Protein AF-A0A932Z0G8-F1 (afdb_monomer)

Mean predicted aligned error: 6.56 Å

Secondary structure (DSSP, 8-state):
--HHHHHHHHHHHHHHHHH-SPBPHHHHHHTTSSSS-HHHHHHHHHHHHHTTSEE-SSTTS-BEE-HHHHHHHHHHHHHT-PPPPHHHHHHHHHHHTTT--HHHHHHHHHHHHHHHHTS-EEEEEETTEEEEE-HHHHTTSGGGGSHHHHHHHHHHHHTHHHHHHHHHHHHTTS-EEEEGGG-TT-TT-EEEE-

pLDDT: mean 86.51, std 10.1, range [49.28, 97.19]

Structure (mmCIF, N/CA/C/O backbone):
data_AF-A0A932Z0G8-F1
#
_entry.id   AF-A0A932Z0G8-F1
#
loop_
_atom_site.group_PDB
_atom_site.id
_atom_site.type_symbol
_atom_site.label_atom_id
_atom_site.label_alt_id
_atom_site.label_comp_id
_atom_site.label_asym_id
_atom_site.label_entity_id
_atom_site.label_seq_id
_atom_site.pdbx_PDB_ins_code
_atom_site.Cartn_x
_atom_site.Cartn_y
_atom_site.Cartn_z
_atom_site.occupancy
_atom_site.B_iso_or_equiv
_atom_site.auth_seq_id
_atom_site.auth_comp_id
_atom_site.auth_asym_id
_atom_site.auth_atom_id
_atom_site.pdbx_PDB_model_num
ATOM 1 N N . MET A 1 1 ? -22.106 -2.387 2.872 1.00 73.88 1 MET A N 1
ATOM 2 C CA . MET A 1 1 ? -21.566 -1.700 4.065 1.00 73.88 1 MET A CA 1
ATOM 3 C C . MET A 1 1 ? -22.276 -0.361 4.194 1.00 73.88 1 MET A C 1
ATOM 5 O O . MET A 1 1 ? -22.588 0.210 3.156 1.00 73.88 1 MET A O 1
ATOM 9 N N . ASP A 1 2 ? -22.607 0.108 5.400 1.00 88.75 2 ASP A N 1
ATOM 10 C CA . ASP A 1 2 ? -23.232 1.432 5.552 1.00 88.75 2 ASP A CA 1
ATOM 11 C C . ASP A 1 2 ? -22.206 2.573 5.387 1.00 88.75 2 ASP A C 1
ATOM 13 O O . ASP A 1 2 ? -20.988 2.353 5.389 1.00 88.75 2 ASP A O 1
ATOM 17 N N . ALA A 1 3 ? -22.702 3.802 5.224 1.00 89.19 3 ALA A N 1
ATOM 18 C CA . ALA A 1 3 ? -21.868 4.978 4.976 1.00 89.19 3 ALA A CA 1
ATOM 19 C C . ALA A 1 3 ? -20.913 5.301 6.139 1.00 89.19 3 ALA A C 1
ATOM 21 O O . ALA A 1 3 ? -19.787 5.735 5.904 1.00 89.19 3 ALA A O 1
ATOM 22 N N . ARG A 1 4 ? -21.319 5.052 7.391 1.00 91.00 4 ARG A N 1
ATOM 23 C CA . ARG A 1 4 ? -20.501 5.346 8.574 1.00 91.00 4 ARG A CA 1
ATOM 24 C C . ARG A 1 4 ? -19.359 4.350 8.708 1.00 91.00 4 ARG A C 1
ATOM 26 O O . ARG A 1 4 ? -18.222 4.770 8.886 1.00 91.00 4 ARG A O 1
ATOM 33 N N . LYS A 1 5 ? -19.638 3.051 8.581 1.00 92.44 5 LYS A N 1
ATOM 34 C CA . LYS A 1 5 ? -18.610 2.001 8.560 1.00 92.44 5 LYS A CA 1
ATOM 35 C C . LYS A 1 5 ? -17.601 2.242 7.447 1.00 92.44 5 LYS A C 1
ATOM 37 O O . LYS A 1 5 ? -16.410 2.068 7.668 1.00 92.44 5 LYS A O 1
ATOM 42 N N . THR A 1 6 ? -18.068 2.684 6.279 1.00 92.94 6 THR A N 1
ATOM 43 C CA . THR A 1 6 ? -17.195 3.032 5.148 1.00 92.94 6 THR A CA 1
ATOM 44 C C . THR A 1 6 ? -16.294 4.217 5.488 1.00 92.94 6 THR A C 1
ATOM 46 O O . THR A 1 6 ? -15.083 4.122 5.314 1.00 92.94 6 THR A O 1
ATOM 49 N N . ALA A 1 7 ? -16.849 5.285 6.068 1.00 92.69 7 ALA A N 1
ATOM 50 C CA . ALA A 1 7 ? -16.066 6.434 6.520 1.00 92.69 7 ALA A CA 1
ATOM 51 C C . ALA A 1 7 ? -15.036 6.061 7.603 1.00 92.69 7 ALA A C 1
ATOM 53 O O . ALA A 1 7 ? -13.888 6.497 7.532 1.00 92.69 7 ALA A O 1
ATOM 54 N N . ILE A 1 8 ? -15.412 5.219 8.575 1.00 94.81 8 ILE A N 1
ATOM 55 C CA . ILE A 1 8 ? -14.496 4.717 9.611 1.00 94.81 8 ILE A CA 1
ATOM 56 C C . ILE A 1 8 ? -13.381 3.884 8.980 1.00 94.81 8 ILE A C 1
ATOM 58 O O . ILE A 1 8 ? -12.215 4.141 9.267 1.00 94.81 8 ILE A O 1
ATOM 62 N N . LEU A 1 9 ? -13.717 2.925 8.111 1.00 96.19 9 LEU A N 1
ATOM 63 C CA . LEU A 1 9 ? -12.730 2.073 7.452 1.00 96.19 9 LEU A CA 1
ATOM 64 C C . LEU A 1 9 ? -11.721 2.908 6.659 1.00 96.19 9 LEU A C 1
ATOM 66 O O . LEU A 1 9 ? -10.520 2.733 6.832 1.00 96.19 9 LEU A O 1
ATOM 70 N N . PHE A 1 10 ? -12.194 3.842 5.834 1.00 95.25 10 PHE A N 1
ATOM 71 C CA . PHE A 1 10 ? -11.312 4.675 5.013 1.00 95.25 10 PHE A CA 1
ATOM 72 C C . PHE A 1 10 ? -10.450 5.604 5.864 1.00 95.25 10 PHE A C 1
ATOM 74 O O . PHE A 1 10 ? -9.270 5.766 5.582 1.00 95.25 10 PHE A O 1
ATOM 81 N N . SER A 1 11 ? -10.982 6.113 6.975 1.00 95.06 11 SER A N 1
ATOM 82 C CA . SER A 1 11 ? -10.189 6.908 7.919 1.00 95.06 11 SER A CA 1
ATOM 83 C C . SER A 1 11 ? -9.102 6.088 8.614 1.00 95.06 11 SER A C 1
ATOM 85 O O . SER A 1 11 ? -8.021 6.608 8.873 1.00 95.06 11 SER A O 1
ATOM 87 N N . VAL A 1 12 ? -9.369 4.812 8.918 1.00 96.12 12 VAL A N 1
ATOM 88 C CA . VAL A 1 12 ? -8.354 3.889 9.448 1.00 96.12 12 VAL A CA 1
ATOM 89 C C . VAL A 1 12 ? -7.285 3.608 8.394 1.00 96.12 12 VAL A C 1
ATOM 91 O O . VAL A 1 12 ? -6.105 3.645 8.723 1.00 96.12 12 VAL A O 1
ATOM 94 N N . ILE A 1 13 ? -7.677 3.379 7.137 1.00 96.44 13 ILE A N 1
ATOM 95 C CA . ILE A 1 13 ? -6.749 3.174 6.015 1.00 96.44 13 ILE A CA 1
ATOM 96 C C . ILE A 1 13 ? -5.833 4.386 5.834 1.00 96.44 13 IL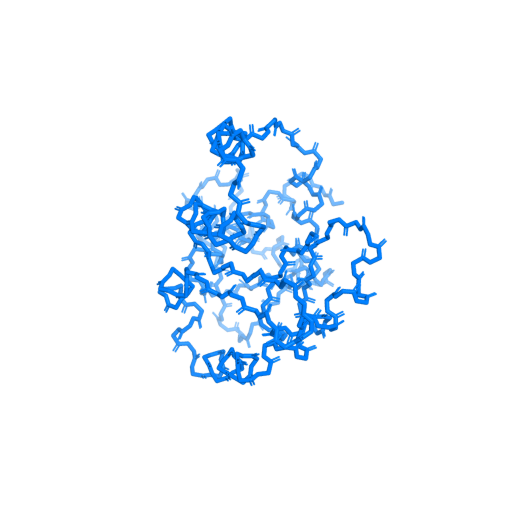E A C 1
ATOM 98 O O . ILE A 1 13 ? -4.616 4.239 5.838 1.00 96.44 13 ILE A O 1
ATOM 102 N N . GLU A 1 14 ? -6.398 5.586 5.727 1.00 95.00 14 GLU A N 1
ATOM 103 C CA . GLU A 1 14 ? -5.636 6.822 5.521 1.00 95.00 14 GLU A CA 1
ATOM 104 C C . GLU A 1 14 ? -4.703 7.148 6.688 1.00 95.00 14 GLU A C 1
ATOM 106 O O . GLU A 1 14 ? -3.613 7.685 6.484 1.00 95.00 14 GLU A O 1
ATOM 111 N N . GLU A 1 15 ? -5.124 6.843 7.917 1.00 95.38 15 GLU A N 1
ATOM 112 C CA . GLU A 1 15 ? -4.264 7.017 9.081 1.00 95.38 15 GLU A CA 1
ATOM 113 C C . GLU A 1 15 ? -3.125 6.005 9.094 1.00 95.38 15 GLU A C 1
ATOM 115 O O . GLU A 1 15 ? -1.983 6.382 9.351 1.00 95.38 15 GLU A O 1
ATOM 120 N N . TYR A 1 16 ? -3.416 4.748 8.768 1.00 95.38 16 TYR A N 1
ATOM 121 C CA . TYR A 1 16 ? -2.401 3.708 8.725 1.00 95.38 16 TYR A CA 1
ATOM 122 C C . TYR A 1 16 ? -1.370 3.961 7.619 1.00 95.38 16 TYR A C 1
ATOM 124 O O . TYR A 1 16 ? -0.182 3.863 7.894 1.00 95.38 16 TYR A O 1
ATOM 132 N N . ILE A 1 17 ? -1.790 4.392 6.421 1.00 93.19 17 ILE A N 1
ATOM 133 C CA . ILE A 1 17 ? -0.884 4.800 5.324 1.00 93.19 17 ILE A CA 1
ATOM 134 C C . ILE A 1 17 ? 0.083 5.908 5.772 1.00 93.19 17 ILE A C 1
ATOM 136 O O . ILE A 1 17 ? 1.206 6.006 5.289 1.00 93.19 17 ILE A O 1
ATOM 140 N N . ARG A 1 18 ? -0.346 6.785 6.685 1.00 92.25 18 ARG A N 1
ATOM 141 C CA . ARG A 1 18 ? 0.487 7.893 7.160 1.00 92.25 18 ARG A CA 1
ATOM 142 C C . ARG A 1 18 ? 1.496 7.471 8.222 1.00 92.25 18 ARG A C 1
ATOM 144 O O . ARG A 1 18 ? 2.589 8.030 8.264 1.00 92.25 18 ARG A O 1
ATOM 151 N N . SER A 1 19 ? 1.092 6.600 9.141 1.00 93.69 19 SER A N 1
ATOM 152 C CA . SER A 1 19 ? 1.861 6.309 10.356 1.00 93.69 19 SER A CA 1
ATOM 153 C C . SER A 1 19 ? 2.569 4.957 10.331 1.00 93.69 19 SER A C 1
ATOM 155 O O . SER A 1 19 ? 3.554 4.795 11.045 1.00 93.69 19 SER A O 1
ATOM 157 N N . ALA A 1 20 ? 2.071 3.999 9.545 1.00 93.12 20 ALA A N 1
ATOM 158 C CA . ALA A 1 20 ? 2.336 2.564 9.668 1.00 93.12 20 ALA A CA 1
ATOM 159 C C . ALA A 1 20 ? 2.106 2.005 11.090 1.00 93.12 20 ALA A C 1
ATOM 161 O O . ALA A 1 20 ? 2.666 0.973 11.466 1.00 93.12 20 ALA A O 1
ATOM 162 N N . GLU A 1 21 ? 1.270 2.667 11.897 1.00 93.06 21 GLU A N 1
ATOM 163 C CA . GLU A 1 21 ? 0.983 2.286 13.281 1.00 93.06 21 GLU A CA 1
ATOM 164 C C . GLU A 1 21 ? -0.479 1.839 13.452 1.00 93.06 21 GLU A C 1
ATOM 166 O O . GLU A 1 21 ? -1.384 2.430 12.856 1.00 93.06 21 GLU A O 1
ATOM 171 N N . PRO A 1 22 ? -0.761 0.825 14.297 1.00 94.75 22 PRO A N 1
ATOM 172 C CA . PRO A 1 22 ? -2.129 0.404 14.586 1.00 94.75 22 PRO A CA 1
ATOM 173 C C . PRO A 1 22 ? -3.016 1.560 15.065 1.00 94.75 22 PRO A C 1
ATOM 175 O O . PRO A 1 22 ? -2.724 2.233 16.053 1.00 94.75 22 PRO A O 1
ATOM 178 N N . VAL A 1 23 ? -4.160 1.746 14.409 1.00 94.56 23 VAL A N 1
ATOM 179 C CA . VAL A 1 23 ? -5.013 2.923 14.596 1.00 94.56 23 VAL A CA 1
ATOM 180 C C . VAL A 1 23 ? -6.021 2.690 15.717 1.00 94.56 23 VAL A C 1
ATOM 182 O O . VAL A 1 23 ? -6.821 1.753 15.677 1.00 94.56 23 VAL A O 1
ATOM 185 N N . ALA A 1 24 ? -6.009 3.547 16.736 1.00 92.81 24 ALA A N 1
ATOM 186 C CA . ALA A 1 24 ? -6.986 3.507 17.823 1.00 92.81 24 ALA A CA 1
ATOM 187 C C . ALA A 1 24 ? -8.274 4.270 17.462 1.00 92.81 24 ALA A C 1
ATOM 189 O O . ALA A 1 24 ? -8.236 5.288 16.772 1.00 92.81 24 ALA A O 1
ATOM 190 N N . SER A 1 25 ? -9.421 3.852 18.013 1.00 89.75 25 SER A N 1
ATOM 191 C CA . SER A 1 25 ? -10.712 4.519 17.759 1.00 89.75 25 SER A CA 1
ATOM 192 C C . SER A 1 25 ? -10.724 5.999 18.159 1.00 89.75 25 SER A C 1
ATOM 194 O O . SER A 1 25 ? -11.406 6.806 17.531 1.00 89.75 25 SER A O 1
ATOM 196 N N . GLN A 1 26 ? -9.934 6.382 19.169 1.00 89.44 26 GLN A N 1
ATOM 197 C CA . GLN A 1 26 ? -9.773 7.777 19.585 1.00 89.44 26 GLN A CA 1
ATOM 198 C C . GLN A 1 26 ? -9.175 8.655 18.478 1.00 89.44 26 GLN A C 1
ATOM 200 O O . GLN A 1 26 ? -9.607 9.794 18.319 1.00 89.44 26 GLN A O 1
ATOM 205 N N . VAL A 1 27 ? -8.242 8.124 17.678 1.00 89.81 27 VAL A N 1
ATOM 206 C CA . VAL A 1 27 ? -7.621 8.859 16.563 1.00 89.81 27 VAL A CA 1
ATOM 207 C C . VAL A 1 27 ? -8.674 9.224 15.515 1.00 89.81 27 VAL A C 1
ATOM 209 O O . VAL A 1 27 ? -8.724 10.363 15.056 1.00 89.81 27 VAL A O 1
ATOM 212 N N . ILE A 1 28 ? -9.586 8.298 15.210 1.00 90.06 28 ILE A N 1
ATOM 213 C CA . ILE A 1 28 ? -10.675 8.507 14.243 1.00 90.06 28 ILE A CA 1
ATOM 214 C C . ILE A 1 28 ? -11.645 9.603 14.709 1.00 90.06 28 ILE A C 1
ATOM 216 O O . ILE A 1 28 ? -12.049 10.457 13.917 1.00 90.06 28 ILE A O 1
ATOM 220 N N . VAL A 1 29 ? -11.978 9.624 16.004 1.00 87.25 29 VAL A N 1
ATOM 221 C CA . VAL A 1 29 ? -12.859 10.648 16.590 1.00 87.25 29 VAL A CA 1
ATOM 222 C C . VAL A 1 29 ? -12.195 12.027 16.585 1.00 87.25 29 VAL A C 1
ATOM 224 O O . VAL A 1 29 ? -12.828 13.007 16.198 1.00 87.25 29 VAL A O 1
ATOM 227 N N . ILE A 1 30 ? -10.913 12.118 16.960 1.00 84.06 30 ILE A N 1
ATOM 228 C CA . ILE A 1 30 ? -10.164 13.390 16.992 1.00 84.06 30 ILE A CA 1
ATOM 229 C C . ILE A 1 30 ? -10.102 14.030 15.602 1.00 84.06 30 ILE A C 1
ATOM 231 O O . ILE A 1 30 ? -10.236 15.246 15.468 1.00 84.06 30 ILE A O 1
ATOM 235 N N . ARG A 1 31 ? -9.962 13.211 14.558 1.00 78.94 31 ARG A N 1
ATOM 236 C CA . ARG A 1 31 ? -9.919 13.665 13.162 1.00 78.94 31 ARG A CA 1
ATOM 237 C C . ARG A 1 31 ? -11.285 14.050 12.594 1.00 78.94 31 ARG A C 1
ATOM 239 O O . ARG A 1 31 ? -11.347 14.508 11.458 1.00 78.94 31 ARG A O 1
ATOM 246 N N . ARG A 1 32 ? -12.362 13.897 13.376 1.00 77.12 32 ARG A N 1
ATOM 247 C CA . ARG A 1 32 ? -13.752 14.207 12.998 1.00 77.12 32 ARG A CA 1
ATOM 248 C C . ARG A 1 32 ? -14.211 13.500 11.721 1.00 77.12 32 ARG A C 1
ATOM 250 O O . ARG A 1 32 ? -15.026 14.032 10.976 1.00 77.12 32 ARG A O 1
ATOM 257 N N . ALA A 1 33 ? -13.714 12.286 11.495 1.00 70.69 33 ALA A N 1
ATOM 258 C CA . ALA A 1 33 ? -14.127 11.453 10.370 1.00 70.69 33 ALA A CA 1
ATOM 259 C C . ALA A 1 33 ? -15.621 11.093 10.408 1.00 70.69 33 ALA A C 1
ATOM 261 O O . ALA A 1 33 ? -16.246 10.883 9.371 1.00 70.69 33 ALA A O 1
ATOM 262 N N . VAL A 1 34 ? -16.189 10.999 11.614 1.00 82.25 34 VAL A N 1
ATOM 263 C CA . VAL A 1 34 ? -17.584 10.631 11.859 1.00 82.25 34 VAL A CA 1
ATOM 264 C C . VAL A 1 34 ? -18.117 11.327 13.109 1.00 82.25 34 VAL A C 1
ATOM 266 O O . VAL A 1 34 ? -17.382 11.531 14.075 1.00 82.25 34 VAL A O 1
ATOM 269 N N . ASP A 1 35 ? -19.412 11.644 13.110 1.00 84.69 35 ASP A N 1
ATOM 270 C CA . ASP A 1 35 ? -20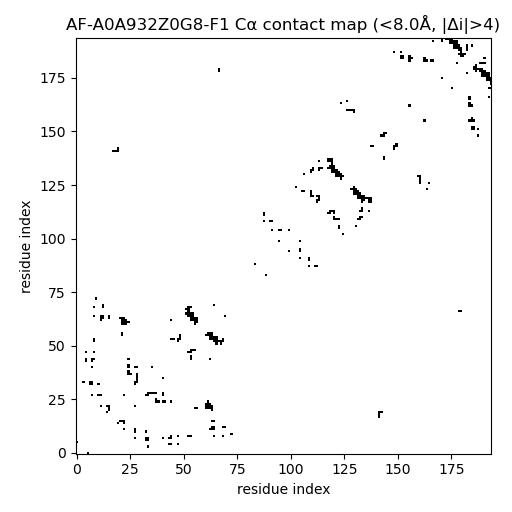.126 12.137 14.292 1.00 84.69 35 ASP A CA 1
ATOM 271 C C . ASP A 1 35 ? -20.581 10.951 15.160 1.00 84.69 35 ASP A C 1
ATOM 273 O O . ASP A 1 35 ? -21.701 10.447 15.049 1.00 84.69 35 ASP A O 1
ATOM 277 N N . ALA A 1 36 ? -19.645 10.402 15.940 1.00 86.44 36 ALA A N 1
ATOM 278 C CA . ALA A 1 36 ? -19.881 9.252 16.806 1.00 86.44 36 ALA A CA 1
ATOM 279 C C . ALA A 1 36 ? -18.947 9.253 18.027 1.00 86.44 36 ALA A C 1
ATOM 281 O O . ALA A 1 36 ? -17.816 9.737 17.976 1.00 86.44 36 ALA A O 1
ATOM 282 N N . SER A 1 37 ? -19.401 8.658 19.136 1.00 87.12 37 SER A N 1
ATOM 283 C CA . SER A 1 37 ? -18.580 8.523 20.345 1.00 87.12 37 SER A CA 1
ATOM 284 C C . SER A 1 37 ? -17.433 7.513 20.153 1.00 87.12 37 SER A C 1
ATOM 286 O O . SER A 1 37 ? -17.582 6.562 19.379 1.00 87.12 37 SER A O 1
ATOM 288 N N . PRO A 1 38 ? -16.319 7.617 20.909 1.00 86.50 38 PRO A N 1
ATOM 289 C CA . PRO A 1 38 ? -15.222 6.645 20.840 1.00 86.50 38 PRO A CA 1
ATOM 290 C C . PRO A 1 38 ? -15.648 5.192 21.087 1.00 86.50 38 PRO A C 1
ATOM 292 O O . PRO A 1 38 ? -15.076 4.273 20.499 1.00 86.50 38 PRO A O 1
ATOM 295 N N . ALA A 1 39 ? -16.661 4.981 21.937 1.00 89.44 39 ALA A N 1
ATOM 296 C CA . ALA A 1 39 ? -17.239 3.663 22.194 1.00 89.44 39 ALA A CA 1
ATOM 297 C C . ALA A 1 39 ? -17.977 3.115 20.963 1.00 89.44 39 ALA A C 1
ATOM 299 O O . ALA A 1 39 ? -17.803 1.950 20.615 1.00 89.44 39 ALA A O 1
ATOM 300 N N . THR A 1 40 ? -18.731 3.973 20.266 1.00 91.62 40 THR A N 1
ATOM 301 C CA . THR A 1 40 ? -19.410 3.608 19.014 1.00 91.62 40 THR A CA 1
ATOM 302 C C . THR A 1 40 ? -18.383 3.249 17.948 1.00 91.62 40 THR A C 1
ATOM 304 O O . THR A 1 40 ? -18.440 2.160 17.395 1.00 91.62 40 THR A O 1
ATOM 307 N N . VAL A 1 41 ? -17.377 4.103 17.726 1.00 93.00 41 VAL A N 1
ATOM 308 C CA . VAL A 1 41 ? -16.313 3.838 16.742 1.00 93.00 41 VAL A CA 1
ATOM 309 C C . VAL A 1 41 ? -15.569 2.539 17.056 1.00 93.00 41 VAL A C 1
ATOM 311 O O . VAL A 1 41 ? -15.305 1.759 16.150 1.00 93.00 41 VAL A O 1
ATOM 314 N N . ARG A 1 42 ? -15.285 2.251 18.334 1.00 92.38 42 ARG A N 1
ATOM 315 C CA . ARG A 1 42 ? -14.676 0.976 18.742 1.00 92.38 42 ARG A CA 1
ATOM 316 C C . ARG A 1 42 ? -15.549 -0.227 18.366 1.00 92.38 42 ARG A C 1
ATOM 318 O O . ARG A 1 42 ? -15.014 -1.212 17.871 1.00 92.38 42 ARG A O 1
ATOM 325 N N . SER A 1 43 ? -16.862 -0.143 18.587 1.00 93.69 43 SER A N 1
ATOM 326 C CA . SER A 1 43 ? -17.807 -1.202 18.208 1.00 93.69 43 SER A CA 1
ATOM 327 C C . SER A 1 43 ? -17.860 -1.404 16.693 1.00 93.69 43 SER A C 1
ATOM 329 O O . SER A 1 43 ? -17.886 -2.537 16.226 1.00 93.69 43 SER A O 1
ATOM 331 N N . GLU A 1 44 ? -17.842 -0.319 15.919 1.00 95.00 44 GLU A N 1
ATOM 332 C CA . GLU A 1 44 ? -17.840 -0.392 14.454 1.00 95.00 44 GLU A CA 1
ATOM 333 C C . GLU A 1 44 ? -16.527 -0.979 13.918 1.00 95.00 44 GLU A C 1
ATOM 335 O O . GLU A 1 44 ? -16.542 -1.797 13.003 1.00 95.00 44 GLU A O 1
ATOM 340 N N . MET A 1 45 ? -15.386 -0.617 14.515 1.00 94.69 45 MET A N 1
ATOM 341 C CA . MET A 1 45 ? -14.084 -1.201 14.176 1.00 94.69 45 MET A CA 1
ATOM 342 C C . MET A 1 45 ? -14.012 -2.697 14.507 1.00 94.69 45 MET A C 1
ATOM 344 O O . MET A 1 45 ? -13.397 -3.440 13.749 1.00 94.69 45 MET A O 1
ATOM 348 N N . ALA A 1 46 ? -14.660 -3.149 15.587 1.00 94.50 46 ALA A N 1
ATOM 349 C CA . ALA A 1 46 ? -14.787 -4.575 15.896 1.00 94.50 46 ALA A CA 1
ATOM 350 C C . ALA A 1 46 ? -15.649 -5.304 14.850 1.00 94.50 46 ALA A C 1
ATOM 352 O O . ALA A 1 46 ? -15.258 -6.354 14.357 1.00 94.50 46 ALA A O 1
ATOM 353 N N . ALA A 1 47 ? -16.764 -4.708 14.418 1.00 95.38 47 ALA A N 1
ATOM 354 C CA . ALA A 1 47 ? -17.579 -5.275 13.342 1.00 95.38 47 ALA A CA 1
ATOM 355 C C . ALA A 1 47 ? -16.833 -5.323 11.991 1.00 95.38 47 ALA A C 1
ATOM 357 O O . ALA A 1 47 ? -17.041 -6.237 11.196 1.00 95.38 47 ALA A O 1
ATOM 358 N N . LEU A 1 48 ? -15.968 -4.341 11.710 1.00 96.44 48 LEU A N 1
ATOM 359 C CA . LEU A 1 48 ? -15.094 -4.343 10.530 1.00 96.44 48 LEU A CA 1
ATOM 360 C C . LEU A 1 48 ? -13.994 -5.411 10.620 1.00 96.44 48 LEU A C 1
ATOM 362 O O . LEU A 1 48 ? -13.590 -5.947 9.591 1.00 96.44 48 LEU A O 1
ATOM 366 N N . GLU A 1 49 ? -13.521 -5.724 11.825 1.00 96.38 49 GLU A N 1
ATOM 367 C CA . GLU A 1 49 ? -12.590 -6.828 12.070 1.00 96.38 49 GLU A CA 1
ATOM 368 C C . GLU A 1 49 ? -13.258 -8.192 11.880 1.00 96.38 49 GLU A C 1
ATOM 370 O O . GLU A 1 49 ? -12.735 -9.024 11.148 1.00 96.38 49 GLU A O 1
ATOM 375 N N . GLU A 1 50 ? -14.450 -8.398 12.443 1.00 95.88 50 GLU A N 1
ATOM 376 C CA . GLU A 1 50 ? -15.242 -9.618 12.223 1.00 95.88 50 GLU A CA 1
ATOM 377 C C . GLU A 1 50 ? -15.567 -9.840 10.738 1.00 95.88 50 GLU A C 1
ATOM 379 O O . GLU A 1 50 ? -15.622 -10.973 10.266 1.00 95.88 50 GLU A O 1
ATOM 384 N N . ALA A 1 51 ? -15.745 -8.754 9.981 1.00 96.00 51 ALA A N 1
ATOM 385 C CA . ALA A 1 51 ? -15.952 -8.791 8.536 1.00 96.00 51 ALA A CA 1
ATOM 386 C C . ALA A 1 51 ? -14.655 -8.982 7.720 1.00 96.00 51 ALA A C 1
ATOM 388 O O . ALA A 1 51 ? -14.722 -9.032 6.492 1.00 96.00 51 ALA A O 1
ATOM 389 N N . GLY A 1 52 ? -13.490 -9.060 8.371 1.00 96.62 52 GLY A N 1
ATOM 390 C CA . GLY A 1 52 ? -12.196 -9.294 7.730 1.00 96.62 52 GLY A CA 1
ATOM 391 C C . GLY A 1 52 ? -11.570 -8.072 7.056 1.00 96.62 52 GLY A C 1
ATOM 392 O O . GLY A 1 52 ? -10.615 -8.232 6.308 1.00 96.62 52 GLY A O 1
ATOM 393 N N . TYR A 1 53 ? -12.076 -6.856 7.294 1.00 97.19 53 TYR A N 1
ATOM 394 C CA . TYR A 1 53 ? -11.491 -5.624 6.745 1.00 97.19 53 TYR A CA 1
ATOM 395 C C . TYR A 1 53 ? -10.399 -5.044 7.642 1.00 97.19 53 TYR A C 1
ATOM 397 O O . TYR A 1 53 ? -9.441 -4.451 7.146 1.00 97.19 53 TYR A O 1
ATOM 405 N N . LEU A 1 54 ? -10.514 -5.229 8.952 1.00 97.19 54 LEU A N 1
ATOM 406 C CA . LEU A 1 54 ? -9.513 -4.808 9.925 1.00 97.19 54 LEU A CA 1
ATOM 407 C C . LEU A 1 54 ? -8.936 -6.020 10.657 1.00 97.19 54 LEU A C 1
ATOM 409 O O . LEU A 1 54 ? -9.587 -7.050 10.767 1.00 97.19 54 LEU A O 1
ATOM 413 N N . ALA A 1 55 ? -7.736 -5.875 11.201 1.00 95.56 55 ALA A N 1
ATOM 414 C CA . ALA A 1 55 ? -7.131 -6.867 12.078 1.00 95.56 55 ALA A CA 1
ATOM 415 C C . ALA A 1 55 ? -6.564 -6.205 13.335 1.00 95.56 55 ALA A C 1
ATOM 417 O O . ALA A 1 55 ? -6.138 -5.045 13.308 1.00 95.56 55 ALA A O 1
ATOM 418 N N . GLN A 1 56 ? -6.547 -6.940 14.445 1.00 91.69 56 GLN A N 1
ATOM 419 C CA . GLN A 1 56 ? -5.853 -6.546 15.665 1.00 91.69 56 GLN A CA 1
ATOM 420 C C . GLN A 1 56 ? -4.526 -7.307 15.799 1.00 91.69 56 GLN A C 1
ATOM 422 O O . GLN A 1 56 ? -4.548 -8.485 16.146 1.00 91.69 56 GLN A O 1
ATOM 427 N N . PRO A 1 57 ? -3.362 -6.662 15.599 1.00 84.88 57 PRO A N 1
ATOM 428 C CA . PRO A 1 57 ? -2.080 -7.362 15.704 1.00 84.88 57 PRO A CA 1
ATOM 429 C C . PRO A 1 57 ? -1.789 -7.844 17.136 1.00 84.88 57 PRO A C 1
ATOM 431 O O . PRO A 1 57 ? -1.245 -8.928 17.333 1.00 84.88 57 PRO A O 1
ATOM 434 N N . HIS A 1 58 ? -2.194 -7.069 18.149 1.00 83.56 58 HIS A N 1
ATOM 435 C CA . HIS A 1 58 ? -2.077 -7.423 19.567 1.00 83.56 58 HIS A CA 1
ATOM 436 C C . HIS A 1 58 ? -3.302 -6.948 20.348 1.00 83.56 58 HIS A C 1
ATOM 438 O O . HIS A 1 58 ? -3.859 -5.898 20.036 1.00 83.56 58 HIS A O 1
ATOM 444 N N . THR A 1 59 ? -3.676 -7.648 21.419 1.00 70.19 59 THR A N 1
ATOM 445 C CA . THR A 1 59 ? -4.902 -7.399 22.207 1.00 70.19 59 THR A CA 1
ATOM 446 C C . THR A 1 59 ? -5.050 -5.958 22.725 1.00 70.19 59 THR A C 1
ATOM 448 O O . THR A 1 59 ? -6.171 -5.481 22.907 1.00 70.19 59 THR A O 1
ATOM 451 N N . SER A 1 60 ? -3.943 -5.239 22.935 1.00 72.56 60 SER A N 1
ATOM 452 C CA . SER A 1 60 ? -3.913 -3.828 23.357 1.00 72.56 60 SER A CA 1
ATOM 453 C C . SER A 1 60 ? -3.685 -2.825 22.220 1.00 72.56 60 SER A C 1
ATOM 455 O O . SER A 1 60 ? -3.847 -1.625 22.434 1.00 72.56 60 SER A O 1
ATOM 457 N N . ALA A 1 61 ? -3.307 -3.289 21.028 1.00 77.19 61 ALA A N 1
ATOM 458 C CA . ALA A 1 61 ? -3.047 -2.435 19.878 1.00 77.19 61 ALA A CA 1
ATOM 459 C C . ALA A 1 61 ? -4.354 -1.956 19.230 1.00 77.19 61 ALA A C 1
ATOM 461 O O . ALA A 1 61 ? -5.420 -2.559 19.409 1.00 77.19 61 ALA A O 1
ATOM 462 N N . GLY A 1 62 ? -4.253 -0.875 18.451 1.00 90.69 62 GLY A N 1
ATOM 463 C CA . GLY A 1 62 ? -5.305 -0.431 17.540 1.00 90.69 62 GLY A CA 1
ATOM 464 C C . GLY A 1 62 ? -5.641 -1.472 16.464 1.00 90.69 62 GLY A C 1
ATOM 465 O O . GLY A 1 62 ? -5.323 -2.657 16.581 1.00 90.69 62 GLY A O 1
ATOM 466 N N . ARG A 1 63 ? -6.312 -1.043 15.399 1.00 95.38 63 ARG A N 1
ATOM 467 C CA . ARG A 1 63 ? -6.590 -1.891 14.235 1.00 95.38 63 ARG A CA 1
ATOM 468 C C . ARG A 1 63 ? -5.704 -1.503 13.062 1.00 95.38 63 ARG A C 1
ATOM 470 O O . ARG A 1 63 ? -5.376 -0.330 12.900 1.00 95.38 63 ARG A O 1
ATOM 477 N N . VAL A 1 64 ? -5.354 -2.487 12.248 1.00 95.88 64 VAL A N 1
ATOM 478 C CA . VAL A 1 64 ? -4.658 -2.291 10.975 1.00 95.88 64 VAL A CA 1
ATOM 479 C C . VAL A 1 64 ? -5.580 -2.697 9.825 1.00 95.88 64 VAL A C 1
ATOM 481 O O . VAL A 1 64 ? -6.381 -3.623 10.003 1.00 95.88 64 VAL A O 1
ATOM 484 N N . PRO A 1 65 ? -5.522 -2.022 8.667 1.00 96.38 65 PRO A N 1
ATOM 485 C CA . PRO A 1 65 ? -6.217 -2.477 7.474 1.00 96.38 65 PRO A CA 1
ATOM 486 C C . PRO A 1 65 ? -5.688 -3.828 6.997 1.00 96.38 65 PRO A C 1
ATOM 488 O O . PRO A 1 65 ? -4.493 -4.102 7.063 1.00 96.38 65 PRO A O 1
ATOM 491 N N . THR A 1 66 ? -6.588 -4.652 6.479 1.00 95.31 66 THR A N 1
ATOM 492 C CA . THR A 1 66 ? -6.242 -5.872 5.743 1.00 95.31 66 THR A CA 1
ATOM 493 C C . THR A 1 66 ? -6.117 -5.584 4.249 1.00 95.31 66 THR A C 1
ATOM 495 O O . THR A 1 66 ? -6.538 -4.535 3.754 1.00 95.31 66 THR A O 1
ATOM 498 N N . GLU A 1 67 ? -5.626 -6.561 3.494 1.00 93.56 67 GLU A N 1
ATOM 499 C CA . GLU A 1 67 ? -5.619 -6.503 2.034 1.00 93.56 67 GLU A CA 1
ATOM 500 C C . GLU A 1 67 ? -7.024 -6.264 1.441 1.00 93.56 67 GLU A C 1
ATOM 502 O O . GLU A 1 67 ? -7.196 -5.438 0.542 1.00 93.56 67 GLU A O 1
ATOM 507 N N . ALA A 1 68 ? -8.058 -6.909 1.995 1.00 94.31 68 ALA A N 1
ATOM 508 C CA . ALA A 1 68 ? -9.444 -6.729 1.560 1.00 94.31 68 ALA A CA 1
ATOM 509 C C . ALA A 1 68 ? -9.927 -5.278 1.732 1.00 94.31 68 ALA A C 1
ATOM 511 O O . ALA A 1 68 ? -10.667 -4.759 0.891 1.00 94.31 68 ALA A O 1
ATOM 512 N N . ALA A 1 69 ? -9.480 -4.596 2.791 1.00 95.44 69 ALA A N 1
ATOM 513 C CA . ALA A 1 69 ? -9.779 -3.184 3.002 1.00 95.44 69 ALA A CA 1
ATOM 514 C C . ALA A 1 69 ? -9.119 -2.286 1.953 1.00 95.44 69 ALA A C 1
ATOM 516 O O . ALA A 1 69 ? -9.790 -1.408 1.405 1.00 95.44 69 ALA A O 1
ATOM 517 N N . TYR A 1 70 ? -7.851 -2.534 1.615 1.00 94.56 70 TYR A N 1
ATOM 518 C CA . TYR A 1 70 ? -7.168 -1.788 0.557 1.00 94.56 70 TYR A CA 1
ATOM 519 C C . TYR A 1 70 ? -7.804 -2.005 -0.816 1.00 94.56 70 TYR A C 1
ATOM 521 O O . TYR A 1 70 ? -8.003 -1.037 -1.552 1.00 94.56 70 TYR A O 1
ATOM 529 N N . ARG A 1 71 ? -8.206 -3.240 -1.146 1.00 92.56 71 ARG A N 1
ATOM 530 C CA . ARG A 1 71 ? -8.923 -3.538 -2.399 1.00 92.56 71 ARG A CA 1
ATOM 531 C C . ARG A 1 71 ? -10.237 -2.761 -2.498 1.00 92.56 71 ARG A C 1
ATOM 533 O O . ARG A 1 71 ? -10.515 -2.159 -3.535 1.00 92.56 71 ARG A O 1
ATOM 540 N N . LEU A 1 72 ? -11.017 -2.715 -1.413 1.00 93.00 72 LEU A N 1
ATOM 541 C CA . LEU A 1 72 ? -12.252 -1.927 -1.357 1.00 93.00 72 LEU A CA 1
ATOM 542 C C . LEU A 1 72 ? -11.980 -0.422 -1.519 1.00 93.00 72 LEU A C 1
ATOM 544 O O . LEU A 1 72 ? -12.698 0.257 -2.254 1.00 93.00 72 LEU A O 1
ATOM 548 N N . TYR A 1 73 ? -10.943 0.096 -0.860 1.00 93.69 73 TYR A N 1
ATOM 549 C CA . TYR A 1 73 ? -10.570 1.509 -0.936 1.00 93.69 73 TYR A CA 1
ATOM 550 C C . TYR A 1 73 ? -10.124 1.919 -2.343 1.00 93.69 73 TYR A C 1
ATOM 552 O O . TYR A 1 73 ? -10.600 2.921 -2.873 1.00 93.69 73 TYR A O 1
ATOM 560 N N . VAL A 1 74 ? -9.291 1.112 -3.004 1.00 90.56 74 VAL A N 1
ATOM 561 C CA . VAL A 1 74 ? -8.870 1.373 -4.389 1.00 90.56 74 VAL A CA 1
ATOM 562 C C . VAL A 1 74 ? -10.049 1.319 -5.357 1.00 90.56 74 VAL A C 1
ATOM 564 O O . VAL A 1 74 ? -10.169 2.206 -6.201 1.00 90.56 74 VAL A O 1
ATOM 567 N N . ALA A 1 75 ? -10.955 0.346 -5.216 1.00 89.00 75 ALA A N 1
ATOM 568 C CA . ALA A 1 75 ? -12.163 0.282 -6.041 1.00 89.00 75 ALA A CA 1
ATOM 569 C C . ALA A 1 75 ? -13.039 1.539 -5.876 1.00 89.00 75 ALA A C 1
ATOM 571 O O . ALA A 1 75 ? -13.546 2.084 -6.858 1.00 89.00 75 ALA A O 1
ATOM 572 N N . TYR A 1 76 ? -13.166 2.045 -4.644 1.00 89.38 76 TYR A N 1
ATOM 573 C CA . TYR A 1 76 ? -13.858 3.302 -4.368 1.00 89.38 76 TYR A CA 1
ATOM 574 C C . TYR A 1 76 ? -13.177 4.499 -5.048 1.00 89.38 76 TYR A C 1
ATOM 576 O O . TYR A 1 76 ? -13.848 5.256 -5.748 1.00 89.38 76 TYR A O 1
ATOM 584 N N . LEU A 1 77 ? -11.853 4.641 -4.919 1.00 85.19 77 LEU A N 1
ATOM 585 C CA . LEU A 1 77 ? -11.094 5.730 -5.551 1.00 85.19 77 LEU A CA 1
ATOM 586 C C . LEU A 1 77 ? -11.185 5.698 -7.083 1.00 85.19 77 LEU A C 1
ATOM 588 O O . LEU A 1 77 ? -11.317 6.742 -7.724 1.00 85.19 77 LEU A O 1
ATOM 592 N N . GLN A 1 78 ? -11.161 4.508 -7.688 1.00 81.12 78 GLN A N 1
ATOM 593 C CA . GLN A 1 78 ? -11.333 4.344 -9.133 1.00 81.12 78 GLN A CA 1
ATOM 594 C C . GLN A 1 78 ? -12.714 4.813 -9.608 1.00 81.12 78 GLN A C 1
ATOM 596 O O . GLN A 1 78 ? -12.814 5.422 -10.673 1.00 81.12 78 GLN A O 1
ATOM 601 N N . GLY A 1 79 ? -13.760 4.604 -8.802 1.00 75.56 79 GLY A N 1
ATOM 602 C CA . GLY A 1 79 ? -15.107 5.117 -9.068 1.00 75.56 79 GLY A CA 1
ATOM 603 C C . GLY A 1 79 ? -15.237 6.643 -8.969 1.00 75.56 79 GLY A C 1
ATOM 604 O O . GLY A 1 79 ? -16.204 7.203 -9.479 1.00 75.56 79 GLY A O 1
ATOM 605 N N . GLN A 1 80 ? -14.269 7.327 -8.350 1.00 68.38 80 GLN A N 1
ATOM 606 C CA . GLN A 1 80 ? -14.263 8.786 -8.163 1.00 68.38 80 GLN A CA 1
ATOM 607 C C . GLN A 1 80 ? -13.387 9.542 -9.165 1.00 68.38 80 GLN A C 1
ATOM 609 O O . GLN A 1 80 ? -13.216 10.757 -9.052 1.00 68.38 80 GLN A O 1
ATOM 614 N N . ARG A 1 81 ? -12.787 8.844 -10.131 1.00 63.31 81 ARG A N 1
ATOM 615 C CA . ARG A 1 81 ? -11.668 9.398 -10.889 1.00 63.31 81 ARG A CA 1
ATOM 616 C C . ARG A 1 81 ? -12.086 10.557 -11.810 1.00 63.31 81 ARG A C 1
ATOM 618 O O . ARG A 1 81 ? -12.763 10.360 -12.816 1.00 63.31 81 ARG A O 1
ATOM 625 N N . ALA A 1 82 ? -11.586 11.751 -11.489 1.00 49.28 82 ALA A N 1
ATOM 626 C CA . ALA A 1 82 ? -11.398 12.870 -12.410 1.00 49.28 82 ALA A CA 1
ATOM 627 C C . ALA A 1 82 ? -9.974 12.847 -13.016 1.00 49.28 82 ALA A C 1
ATOM 629 O O . ALA A 1 82 ? -9.098 12.108 -12.570 1.00 49.28 82 ALA A O 1
ATOM 630 N N . ALA A 1 83 ? -9.793 13.630 -14.079 1.00 55.12 83 ALA A N 1
ATOM 631 C CA . ALA A 1 83 ? -8.732 13.575 -15.085 1.00 55.12 83 ALA A CA 1
ATOM 632 C C . ALA A 1 83 ? -7.260 13.569 -14.604 1.00 55.12 83 ALA A C 1
ATOM 634 O O . ALA A 1 83 ? -6.893 14.082 -13.553 1.00 55.12 83 ALA A O 1
ATOM 635 N N . VAL A 1 84 ? -6.416 13.011 -15.478 1.00 56.97 84 VAL A N 1
ATOM 636 C CA . VAL A 1 84 ? -4.950 12.897 -15.400 1.00 56.97 84 VAL A CA 1
ATOM 637 C C . VAL A 1 84 ? -4.254 14.265 -15.307 1.00 56.97 84 VAL A C 1
ATOM 639 O O . VAL A 1 84 ? -4.665 15.223 -15.961 1.00 56.97 84 VAL A O 1
ATOM 642 N N . MET A 1 85 ? -3.146 14.323 -14.554 1.00 60.84 85 MET A N 1
ATOM 643 C CA . MET A 1 85 ? -2.252 15.484 -14.453 1.00 60.84 85 MET A CA 1
ATOM 644 C C . MET A 1 85 ? -1.677 15.885 -15.820 1.00 60.84 85 MET A C 1
ATOM 646 O O . MET A 1 85 ? -0.943 15.125 -16.459 1.00 60.84 85 MET A O 1
ATOM 650 N N . ALA A 1 86 ? -1.983 17.113 -16.242 1.00 58.91 86 ALA A N 1
ATOM 651 C CA . ALA A 1 86 ? -1.561 17.683 -17.519 1.00 58.91 86 ALA A CA 1
ATOM 652 C C . ALA A 1 86 ? -0.030 17.725 -17.691 1.00 58.91 86 ALA A C 1
ATOM 654 O O . ALA A 1 86 ? 0.457 17.597 -18.814 1.00 58.91 86 ALA A O 1
ATOM 655 N N . ASP A 1 87 ? 0.725 17.835 -16.596 1.00 58.31 87 ASP A N 1
ATOM 656 C CA . ASP A 1 87 ? 2.183 17.992 -16.625 1.00 58.31 87 ASP A CA 1
ATOM 657 C C . ASP A 1 87 ? 2.919 16.723 -17.068 1.00 58.31 87 ASP A C 1
ATOM 659 O O . ASP A 1 87 ? 3.836 16.794 -17.889 1.00 58.31 87 ASP A O 1
ATOM 663 N N . VAL A 1 88 ? 2.475 15.548 -16.604 1.00 64.06 88 VAL A N 1
ATOM 664 C CA . VAL A 1 88 ? 3.037 14.249 -17.019 1.00 64.06 88 VAL A CA 1
ATOM 665 C C . VAL A 1 88 ? 2.770 14.018 -18.505 1.00 64.06 88 VAL A C 1
ATOM 667 O O . VAL A 1 88 ? 3.670 13.645 -19.260 1.00 64.06 88 VAL A O 1
ATOM 670 N N . VAL A 1 89 ? 1.549 14.322 -18.953 1.00 66.69 89 VAL A N 1
ATOM 671 C CA . VAL A 1 89 ? 1.152 14.206 -20.362 1.00 66.69 89 VAL A CA 1
ATOM 672 C C . VAL A 1 89 ? 1.934 15.192 -21.235 1.00 66.69 89 VAL A C 1
ATOM 674 O O . VAL A 1 89 ? 2.385 14.831 -22.321 1.00 66.69 89 VAL A O 1
ATOM 677 N N . ALA A 1 90 ? 2.142 16.427 -20.777 1.00 67.31 90 ALA A N 1
ATOM 678 C CA . ALA A 1 90 ? 2.909 17.437 -21.502 1.00 67.31 90 ALA A CA 1
ATOM 679 C C . ALA A 1 90 ? 4.405 17.088 -21.589 1.00 67.31 90 ALA A C 1
ATOM 681 O O . ALA A 1 90 ? 5.033 17.310 -22.627 1.00 67.31 90 ALA A O 1
ATOM 682 N N . ALA A 1 91 ? 4.988 16.526 -20.528 1.00 66.56 91 ALA A N 1
ATOM 683 C CA . ALA A 1 91 ? 6.360 16.031 -20.544 1.00 66.56 91 ALA A CA 1
ATOM 684 C C . ALA A 1 91 ? 6.523 14.840 -21.501 1.00 66.56 91 ALA A C 1
ATOM 686 O O . ALA A 1 91 ? 7.421 14.872 -22.342 1.00 66.56 91 ALA A O 1
ATOM 687 N N . ALA A 1 92 ? 5.608 13.864 -21.453 1.00 65.19 92 ALA A N 1
ATOM 688 C CA . ALA A 1 92 ? 5.581 12.738 -22.387 1.00 65.19 92 ALA A CA 1
ATOM 689 C C . ALA A 1 92 ? 5.476 13.206 -23.846 1.00 65.19 92 ALA A C 1
ATOM 691 O O . ALA A 1 92 ? 6.250 12.777 -24.697 1.00 65.19 92 ALA A O 1
ATOM 692 N N . ARG A 1 93 ? 4.575 14.154 -24.136 1.00 64.50 93 ARG A N 1
ATOM 693 C CA . ARG A 1 93 ? 4.390 14.720 -25.485 1.00 64.50 93 ARG A CA 1
ATOM 694 C C . ARG A 1 93 ? 5.631 15.437 -26.016 1.00 64.50 93 ARG A C 1
ATOM 696 O O . ARG A 1 93 ? 5.983 15.237 -27.173 1.00 64.50 93 ARG A O 1
ATOM 703 N N . ARG A 1 94 ? 6.299 16.260 -25.195 1.00 66.69 94 ARG A N 1
ATOM 704 C CA . ARG A 1 94 ? 7.545 16.950 -25.594 1.00 66.69 94 ARG A CA 1
ATOM 705 C C . ARG A 1 94 ? 8.654 15.970 -25.921 1.00 66.69 94 ARG A C 1
ATOM 707 O O . ARG A 1 94 ? 9.425 16.194 -26.842 1.00 66.69 94 ARG A O 1
ATOM 714 N N . ALA A 1 95 ? 8.721 14.899 -25.153 1.00 63.97 95 ALA A N 1
ATOM 715 C CA . ALA A 1 95 ? 9.755 13.917 -25.316 1.00 63.97 95 ALA A CA 1
ATOM 716 C C . ALA A 1 95 ? 9.481 13.057 -26.576 1.00 63.97 95 ALA A C 1
ATOM 718 O O . ALA A 1 95 ? 10.410 12.826 -27.347 1.00 63.97 95 ALA A O 1
ATOM 719 N N . ILE A 1 96 ? 8.222 12.687 -26.868 1.00 63.41 96 ILE A N 1
ATOM 720 C CA . ILE A 1 96 ? 7.829 12.063 -28.153 1.00 63.41 96 ILE A CA 1
ATOM 721 C C . ILE A 1 96 ? 8.198 12.969 -29.338 1.00 63.41 96 ILE A C 1
ATOM 723 O O . ILE A 1 96 ? 8.723 12.495 -30.339 1.00 63.41 96 ILE A O 1
ATOM 727 N N . ALA A 1 97 ? 7.970 14.280 -29.212 1.00 62.56 97 ALA A N 1
ATOM 728 C CA . ALA A 1 97 ? 8.301 15.257 -30.250 1.00 62.56 97 ALA A CA 1
ATOM 729 C C . ALA A 1 97 ? 9.815 15.461 -30.468 1.00 62.56 97 ALA A C 1
ATOM 731 O O . ALA A 1 97 ? 10.198 16.079 -31.457 1.00 62.56 97 ALA A O 1
ATOM 732 N N . ALA A 1 98 ? 10.668 14.97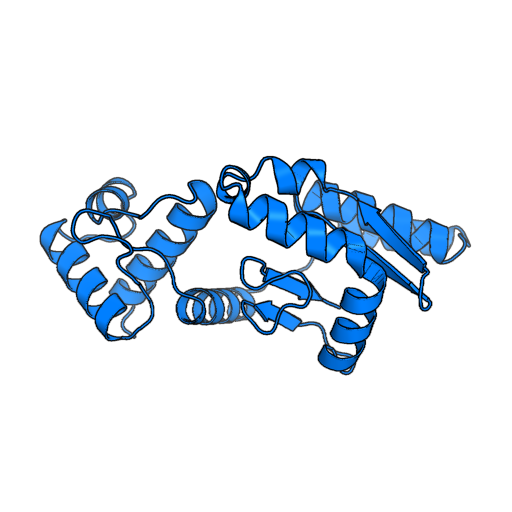0 -29.563 1.00 61.16 98 ALA A N 1
ATOM 733 C CA . ALA A 1 98 ? 12.120 15.127 -29.621 1.00 61.16 98 ALA A CA 1
ATOM 734 C C . ALA A 1 98 ? 12.860 13.903 -30.208 1.00 61.16 98 ALA A C 1
ATOM 736 O O . ALA A 1 98 ? 14.079 13.846 -30.079 1.00 61.16 98 ALA A O 1
ATOM 737 N N . GLU A 1 99 ? 12.148 12.926 -30.795 1.00 61.78 99 GLU A N 1
ATOM 738 C CA . GLU A 1 99 ? 12.714 11.676 -31.361 1.00 61.78 99 GLU A CA 1
ATOM 739 C C . GLU A 1 99 ? 13.717 10.964 -30.430 1.00 61.78 99 GLU A C 1
ATOM 741 O O . GLU A 1 99 ? 14.683 10.335 -30.858 1.00 61.78 99 GLU A O 1
ATOM 746 N N . LEU A 1 100 ? 13.499 11.057 -29.117 1.00 64.88 100 LEU A N 1
ATOM 747 C CA . LEU A 1 100 ? 14.358 10.403 -28.135 1.00 64.88 100 LEU A CA 1
ATOM 748 C C . LEU A 1 100 ? 14.221 8.880 -28.233 1.00 64.88 100 LEU A C 1
ATOM 750 O O . LEU A 1 100 ? 13.116 8.353 -28.375 1.00 64.88 100 LEU A O 1
ATOM 754 N N . GLU A 1 101 ? 15.338 8.168 -28.059 1.00 81.44 101 GLU A N 1
ATOM 755 C CA . GLU A 1 101 ? 15.322 6.714 -27.907 1.00 81.44 101 GLU A CA 1
ATOM 756 C C . GLU A 1 101 ? 14.339 6.299 -26.799 1.00 81.44 101 GLU A C 1
ATOM 758 O O . GLU A 1 101 ? 14.310 6.897 -25.717 1.00 81.44 101 GLU A O 1
ATOM 763 N N . VAL A 1 102 ? 13.570 5.230 -27.037 1.00 80.31 102 VAL A N 1
ATOM 764 C CA . VAL A 1 102 ? 12.544 4.704 -26.110 1.00 80.31 102 VAL A CA 1
ATOM 765 C C . VAL A 1 102 ? 13.095 4.504 -24.693 1.00 80.31 102 VAL A C 1
ATOM 767 O O . VAL A 1 102 ? 12.416 4.775 -23.703 1.00 80.31 102 VAL A O 1
ATOM 770 N N . ARG A 1 103 ? 14.368 4.111 -24.574 1.00 84.25 103 ARG A N 1
ATOM 771 C CA . ARG A 1 103 ? 15.044 3.961 -23.280 1.00 84.25 103 ARG A CA 1
ATOM 772 C C . ARG A 1 103 ? 15.223 5.282 -22.542 1.00 84.25 103 ARG A C 1
ATOM 774 O O . ARG A 1 103 ? 14.997 5.356 -21.336 1.00 84.25 103 ARG A O 1
ATOM 781 N N . VAL A 1 104 ? 15.630 6.332 -23.250 1.00 84.94 104 VAL A N 1
ATOM 782 C CA . VAL A 1 104 ? 15.793 7.669 -22.667 1.00 84.94 104 VAL A CA 1
ATOM 783 C C . VAL A 1 104 ? 14.429 8.221 -22.261 1.00 84.94 104 VAL A C 1
ATOM 785 O O . VAL A 1 104 ? 14.286 8.737 -21.152 1.00 84.94 104 VAL A O 1
ATOM 788 N N . MET A 1 105 ? 13.416 8.015 -23.106 1.00 83.62 105 MET A N 1
ATOM 789 C CA . MET A 1 105 ? 12.023 8.358 -22.824 1.00 83.62 105 MET A CA 1
ATOM 790 C C . MET A 1 105 ? 11.528 7.760 -21.509 1.00 83.62 105 MET A C 1
ATOM 792 O O . MET A 1 105 ? 11.087 8.484 -20.615 1.00 83.62 105 MET A O 1
ATOM 796 N N . GLY A 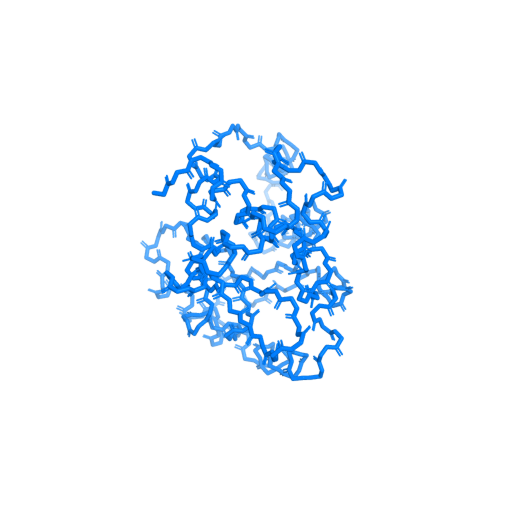1 106 ? 11.635 6.433 -21.383 1.00 86.31 106 GLY A N 1
ATOM 797 C CA . GLY A 1 106 ? 11.150 5.702 -20.219 1.00 86.31 106 GLY A CA 1
ATOM 798 C C . GLY A 1 106 ? 11.846 6.154 -18.942 1.00 86.31 106 GLY A C 1
ATOM 799 O O . GLY A 1 106 ? 11.183 6.390 -17.939 1.00 86.31 106 GLY A O 1
ATOM 800 N N . LYS A 1 107 ? 13.164 6.396 -18.990 1.00 90.69 107 LYS A N 1
ATOM 801 C CA . LYS A 1 107 ? 13.920 6.919 -17.840 1.00 90.69 107 LYS A CA 1
ATOM 802 C C . LYS A 1 107 ? 13.456 8.315 -17.415 1.00 90.69 107 LYS A C 1
ATOM 804 O O . LYS A 1 107 ? 13.350 8.577 -16.217 1.00 90.69 107 LYS A O 1
ATOM 809 N N . VAL A 1 108 ? 13.182 9.213 -18.365 1.00 87.88 108 VAL A N 1
ATOM 810 C CA . VAL A 1 108 ? 12.675 10.565 -18.065 1.00 87.88 108 VAL A CA 1
ATOM 811 C C . VAL A 1 108 ? 11.283 10.489 -17.442 1.00 87.88 108 VAL A C 1
ATOM 813 O O . VAL A 1 108 ? 11.056 11.090 -16.392 1.00 87.88 108 VAL A O 1
ATOM 816 N N . LEU A 1 109 ? 10.374 9.714 -18.037 1.00 86.44 109 LEU A N 1
ATOM 817 C CA . LEU A 1 109 ? 9.024 9.523 -17.507 1.00 86.44 109 LEU A CA 1
ATOM 818 C C . LEU A 1 109 ? 9.042 8.894 -16.114 1.00 86.44 109 LEU A C 1
ATOM 820 O O . LEU A 1 109 ? 8.375 9.404 -15.220 1.00 86.44 109 LEU A O 1
ATOM 824 N N . ALA A 1 110 ? 9.861 7.863 -15.901 1.00 91.12 110 ALA A N 1
ATOM 825 C CA . ALA A 1 110 ? 9.999 7.208 -14.606 1.00 91.12 110 ALA A CA 1
ATOM 826 C C . ALA A 1 110 ? 10.431 8.187 -13.509 1.00 91.12 110 ALA A C 1
ATOM 828 O O . ALA A 1 110 ? 9.873 8.177 -12.416 1.00 91.12 110 ALA A O 1
ATOM 829 N N . ARG A 1 111 ? 11.393 9.073 -13.797 1.00 91.19 111 ARG A N 1
ATOM 830 C CA . ARG A 1 111 ? 11.856 10.087 -12.833 1.00 91.19 111 ARG A CA 1
ATOM 831 C C . ARG A 1 111 ? 10.774 11.108 -12.503 1.00 91.19 111 ARG A C 1
ATOM 833 O O . ARG A 1 111 ? 10.621 11.464 -11.339 1.00 91.19 111 ARG A O 1
ATOM 840 N N . LEU A 1 112 ? 10.029 11.566 -13.509 1.00 88.69 112 LEU A N 1
ATOM 841 C CA . LEU A 1 112 ? 8.930 12.513 -13.312 1.00 88.69 112 LEU A CA 1
ATOM 842 C C . LEU A 1 112 ? 7.786 11.888 -12.511 1.00 88.69 112 LEU A C 1
ATOM 844 O O . LEU A 1 112 ? 7.264 12.524 -11.598 1.00 88.69 112 LEU A O 1
ATOM 848 N N . LEU A 1 113 ? 7.429 10.639 -12.818 1.00 88.94 113 LEU A N 1
ATOM 849 C CA . LEU A 1 113 ? 6.427 9.884 -12.074 1.00 88.94 113 LEU A CA 1
ATOM 850 C C . LEU A 1 113 ? 6.872 9.647 -10.634 1.00 88.94 113 LEU A C 1
ATOM 852 O O . LEU A 1 113 ? 6.093 9.916 -9.730 1.00 88.94 113 LEU A O 1
ATOM 856 N N . ALA A 1 114 ? 8.121 9.239 -10.409 1.00 91.94 114 ALA A N 1
ATOM 857 C CA . ALA A 1 114 ? 8.654 9.035 -9.065 1.00 91.94 114 ALA A CA 1
ATOM 858 C C . ALA A 1 114 ? 8.595 10.315 -8.225 1.00 91.94 114 ALA A C 1
ATOM 860 O O . ALA A 1 114 ? 8.161 10.274 -7.081 1.00 91.94 114 ALA A O 1
ATOM 861 N N . ALA A 1 115 ? 8.979 11.457 -8.803 1.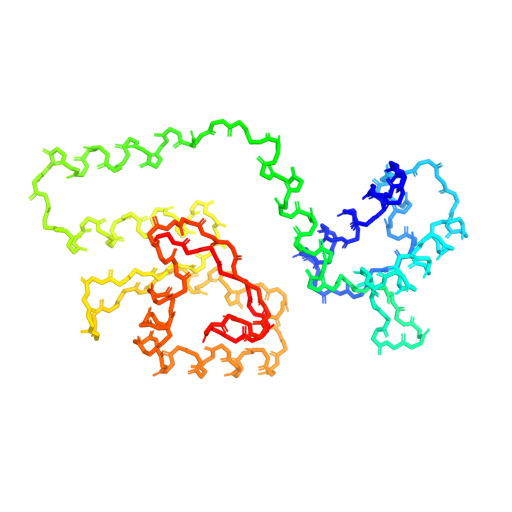00 89.12 115 ALA A N 1
ATOM 862 C CA . ALA A 1 115 ? 8.932 12.745 -8.114 1.00 89.12 115 ALA A CA 1
ATOM 863 C C . ALA A 1 115 ? 7.500 13.239 -7.851 1.00 89.12 115 ALA A C 1
ATOM 865 O O . ALA A 1 115 ? 7.263 13.918 -6.862 1.00 89.12 115 ALA A O 1
ATOM 866 N N . THR A 1 116 ? 6.555 12.915 -8.736 1.00 87.25 116 THR A N 1
ATOM 867 C CA . THR A 1 116 ? 5.156 13.359 -8.624 1.00 87.25 116 THR A CA 1
ATOM 868 C C . THR A 1 116 ? 4.350 12.476 -7.675 1.00 87.25 116 THR A C 1
ATOM 870 O O . THR A 1 116 ? 3.525 12.973 -6.917 1.00 87.25 116 THR A O 1
ATOM 873 N N . ALA A 1 117 ? 4.560 11.162 -7.748 1.00 88.69 117 ALA A N 1
ATOM 874 C CA . ALA A 1 117 ? 3.884 10.183 -6.907 1.00 88.69 117 ALA A CA 1
ATOM 875 C C . ALA A 1 117 ? 4.557 10.025 -5.537 1.00 88.69 117 ALA A C 1
ATOM 877 O O . ALA A 1 117 ? 3.943 9.461 -4.638 1.00 88.69 117 ALA A O 1
ATOM 878 N N . GLU A 1 118 ? 5.807 10.480 -5.394 1.00 91.88 118 GLU A N 1
ATOM 879 C CA . GLU A 1 118 ? 6.665 10.215 -4.232 1.00 91.88 118 GLU A CA 1
ATOM 880 C C . GLU A 1 118 ? 6.785 8.707 -3.948 1.00 91.88 118 GLU A C 1
ATOM 882 O O . GLU A 1 118 ? 6.721 8.246 -2.812 1.00 91.88 118 GLU A O 1
ATOM 887 N N . GLN A 1 119 ? 6.945 7.918 -5.015 1.00 92.50 119 GLN A N 1
ATOM 888 C CA . GLN A 1 119 ? 7.059 6.458 -4.967 1.00 92.50 119 GLN A CA 1
ATOM 889 C C . GLN A 1 119 ? 8.261 5.967 -5.778 1.00 92.50 119 GLN A C 1
ATOM 891 O O . GLN A 1 119 ? 8.785 6.672 -6.649 1.00 92.50 119 GLN A O 1
ATOM 896 N N . ALA A 1 120 ? 8.680 4.728 -5.518 1.00 93.94 120 ALA A N 1
ATOM 897 C CA . ALA A 1 120 ? 9.596 4.029 -6.408 1.00 93.94 120 ALA A CA 1
ATOM 898 C C . ALA A 1 120 ? 8.886 3.665 -7.719 1.00 93.94 120 ALA A C 1
ATOM 900 O O . ALA A 1 120 ? 7.750 3.195 -7.713 1.00 93.94 120 ALA A O 1
ATOM 901 N N . ILE A 1 121 ? 9.573 3.869 -8.840 1.00 94.25 121 ILE A N 1
ATOM 902 C CA . ILE A 1 121 ? 9.104 3.512 -10.176 1.00 94.25 121 ILE A CA 1
ATOM 903 C C . ILE A 1 121 ? 10.133 2.587 -10.809 1.00 94.25 121 ILE A C 1
ATOM 905 O O . ILE A 1 121 ? 11.320 2.920 -10.868 1.00 94.25 121 ILE A O 1
ATOM 909 N N . VAL A 1 122 ? 9.651 1.454 -11.309 1.00 92.88 122 VAL A N 1
ATOM 910 C CA . VAL A 1 122 ? 10.417 0.495 -12.102 1.00 92.88 122 VAL A CA 1
ATOM 911 C C . VAL A 1 122 ? 9.849 0.489 -13.516 1.00 92.88 122 VAL A C 1
ATOM 913 O O . VAL A 1 122 ? 8.635 0.475 -13.697 1.00 92.88 122 VAL A O 1
ATOM 916 N N . VAL A 1 123 ? 10.725 0.515 -14.517 1.00 90.31 123 VAL A N 1
ATOM 917 C CA . VAL A 1 123 ? 10.372 0.390 -15.934 1.00 90.31 123 VAL A CA 1
ATOM 918 C C . VAL A 1 123 ? 11.190 -0.738 -16.544 1.00 90.31 123 VAL A C 1
ATOM 920 O O . VAL A 1 123 ? 12.418 -0.692 -16.485 1.00 90.31 123 VAL A O 1
ATOM 923 N N . GLY A 1 124 ? 10.516 -1.716 -17.144 1.00 89.00 124 GLY A N 1
ATOM 924 C CA . GLY A 1 124 ? 11.137 -2.718 -18.008 1.00 89.00 124 GLY A CA 1
ATOM 925 C C . GLY A 1 124 ? 11.193 -2.233 -19.457 1.00 89.00 124 GLY A C 1
ATOM 926 O O . GLY A 1 124 ? 10.246 -1.621 -19.950 1.00 89.00 124 GLY A O 1
ATOM 927 N N . PHE A 1 125 ? 12.310 -2.480 -20.140 1.00 84.62 125 PHE A N 1
ATOM 928 C CA . PHE A 1 125 ? 12.464 -2.220 -21.579 1.00 84.62 125 PHE A CA 1
ATOM 929 C C . PHE A 1 125 ? 12.522 -3.511 -22.395 1.00 84.62 125 PHE A C 1
ATOM 931 O O . PHE A 1 125 ? 12.017 -3.561 -23.515 1.00 84.62 125 PHE A O 1
ATOM 938 N N . ALA A 1 126 ? 13.170 -4.529 -21.837 1.00 80.88 126 ALA A N 1
ATOM 939 C CA . ALA A 1 126 ? 13.297 -5.880 -22.358 1.00 80.88 126 ALA A CA 1
ATOM 940 C C . ALA A 1 126 ? 13.647 -6.817 -21.189 1.00 80.88 126 ALA A C 1
ATOM 942 O O . ALA A 1 126 ? 13.974 -6.348 -20.098 1.00 80.88 126 ALA A O 1
ATOM 943 N N . HIS A 1 127 ? 13.619 -8.129 -21.424 1.00 79.12 127 HIS A N 1
ATOM 944 C CA . HIS A 1 127 ? 14.058 -9.113 -20.435 1.00 79.12 127 HIS A CA 1
ATOM 945 C C . HIS A 1 127 ? 15.510 -8.835 -19.999 1.00 79.12 127 HIS A C 1
ATOM 947 O O . HIS A 1 127 ? 16.398 -8.708 -20.848 1.00 79.12 127 HIS A O 1
ATOM 953 N N . GLY A 1 128 ? 15.741 -8.702 -18.690 1.00 81.69 128 GLY A N 1
ATOM 954 C CA . GLY A 1 128 ? 17.044 -8.324 -18.124 1.00 81.69 128 GLY A CA 1
ATOM 955 C C . GLY A 1 128 ? 17.420 -6.841 -18.272 1.00 81.69 128 GLY A C 1
ATOM 956 O O . GLY A 1 128 ? 18.571 -6.469 -18.040 1.00 81.69 128 GLY A O 1
ATOM 957 N N . ASP A 1 129 ? 16.496 -5.985 -18.721 1.00 86.25 129 ASP A N 1
ATOM 958 C CA . ASP A 1 129 ? 16.726 -4.554 -18.928 1.00 86.25 129 ASP A CA 1
ATOM 959 C C . ASP A 1 129 ? 15.679 -3.718 -18.192 1.00 86.25 129 ASP A C 1
ATOM 961 O O . ASP A 1 129 ? 14.690 -3.244 -18.766 1.00 86.25 129 ASP A O 1
ATOM 965 N N . ALA A 1 130 ? 15.932 -3.531 -16.900 1.00 90.19 130 ALA A N 1
ATOM 966 C CA . ALA A 1 130 ? 15.113 -2.735 -16.005 1.00 90.19 130 ALA A CA 1
ATOM 967 C C . ALA A 1 130 ? 15.785 -1.411 -15.614 1.00 90.19 130 ALA A C 1
ATOM 969 O O . ALA A 1 130 ? 17.008 -1.279 -15.504 1.00 90.19 130 ALA A O 1
ATOM 970 N N . TYR A 1 131 ? 14.962 -0.405 -15.335 1.00 91.44 131 TYR A N 1
ATOM 971 C CA . TYR A 1 131 ? 15.381 0.851 -14.731 1.00 91.44 131 TYR A CA 1
ATOM 972 C C . TYR A 1 131 ? 14.510 1.180 -13.526 1.00 91.44 131 TYR A C 1
ATOM 974 O O . TYR A 1 131 ? 13.298 1.322 -13.660 1.00 91.44 131 TYR A O 1
ATOM 982 N N . ALA A 1 132 ? 15.142 1.374 -12.369 1.00 93.44 132 ALA A N 1
ATOM 983 C CA . ALA A 1 132 ? 14.480 1.812 -11.147 1.00 93.44 132 ALA A CA 1
ATOM 984 C C . ALA A 1 132 ? 14.892 3.245 -10.768 1.00 93.44 132 ALA A C 1
ATOM 986 O O . ALA A 1 132 ? 16.041 3.662 -10.942 1.00 93.44 132 ALA A O 1
ATOM 987 N N . THR A 1 133 ? 13.950 4.013 -10.224 1.00 95.38 133 THR A N 1
ATOM 988 C CA . THR A 1 133 ? 14.172 5.354 -9.665 1.00 95.38 133 THR A CA 1
ATOM 989 C C . THR A 1 133 ? 13.182 5.624 -8.532 1.00 95.38 133 THR A C 1
ATOM 991 O O . THR A 1 133 ? 12.171 4.943 -8.419 1.00 95.38 133 THR A O 1
ATOM 994 N N . GLY A 1 134 ? 13.454 6.609 -7.673 1.00 95.50 134 GLY A N 1
ATOM 995 C CA . GLY A 1 134 ? 12.543 6.970 -6.576 1.00 95.50 134 GLY A CA 1
ATOM 996 C C . GLY A 1 134 ? 12.645 6.094 -5.324 1.00 95.50 134 GLY A C 1
ATOM 997 O O . GLY A 1 134 ? 11.858 6.271 -4.402 1.00 95.50 134 GLY A O 1
ATOM 998 N N . LEU A 1 135 ? 13.638 5.200 -5.238 1.00 93.69 135 LEU A N 1
ATOM 999 C CA . LEU A 1 135 ? 13.890 4.387 -4.039 1.00 93.69 135 LEU A CA 1
ATOM 1000 C C . LEU A 1 135 ? 14.051 5.231 -2.770 1.00 93.69 135 LEU A C 1
ATOM 1002 O O . LEU A 1 135 ? 13.598 4.835 -1.706 1.00 93.69 135 LEU A O 1
ATOM 1006 N N . SER A 1 136 ? 14.633 6.426 -2.879 1.00 94.62 136 SER A N 1
ATOM 1007 C CA . SER A 1 136 ? 14.745 7.354 -1.752 1.00 94.62 136 SER A CA 1
ATOM 1008 C C . SER A 1 136 ? 13.393 7.801 -1.197 1.00 94.62 136 SER A C 1
ATOM 1010 O O . SER A 1 136 ? 13.320 8.093 -0.013 1.00 94.62 136 SER A O 1
ATOM 1012 N N . TYR A 1 137 ? 12.341 7.864 -2.020 1.00 93.88 137 TYR A N 1
ATOM 1013 C CA . TYR A 1 137 ? 10.987 8.164 -1.546 1.00 93.88 137 TYR A CA 1
ATOM 1014 C C . TYR A 1 137 ? 10.359 6.961 -0.848 1.00 93.88 137 TYR A C 1
ATOM 1016 O O . TYR A 1 137 ? 9.693 7.115 0.168 1.00 93.88 137 TYR A O 1
ATOM 1024 N N . LEU A 1 138 ? 10.604 5.758 -1.369 1.00 91.62 138 LEU A N 1
ATOM 1025 C CA . LEU A 1 138 ? 10.071 4.528 -0.794 1.00 91.62 138 LEU A CA 1
ATOM 1026 C C . LEU A 1 138 ? 10.707 4.223 0.571 1.00 91.62 138 LEU A C 1
ATOM 1028 O O . LEU A 1 138 ? 10.006 4.001 1.549 1.00 91.62 138 LEU A O 1
ATOM 1032 N N . LEU A 1 139 ? 12.037 4.288 0.670 1.00 92.69 139 LEU A N 1
ATOM 1033 C CA . LEU A 1 139 ? 12.774 3.881 1.873 1.00 92.69 139 LEU A CA 1
ATOM 1034 C C . LEU A 1 139 ? 12.609 4.837 3.068 1.00 92.69 139 LEU A C 1
ATOM 1036 O O . LEU A 1 139 ? 13.001 4.485 4.179 1.00 92.69 139 LEU A O 1
ATOM 1040 N N . VAL A 1 140 ? 12.054 6.038 2.864 1.00 93.75 140 VAL A N 1
ATOM 1041 C CA . VAL A 1 140 ? 11.717 6.959 3.967 1.00 93.75 140 VAL A CA 1
ATOM 1042 C C . VAL A 1 140 ? 10.325 6.709 4.549 1.00 93.75 140 VAL A C 1
ATOM 1044 O O . VAL A 1 140 ? 10.005 7.280 5.595 1.00 93.75 140 VAL A O 1
ATOM 1047 N N . GLN A 1 141 ? 9.504 5.876 3.901 1.00 92.75 141 GLN A N 1
ATOM 1048 C CA . GLN A 1 141 ? 8.174 5.530 4.397 1.00 92.75 141 GLN A CA 1
ATOM 1049 C C . GLN A 1 141 ? 8.277 4.762 5.729 1.00 92.75 141 GLN A C 1
ATOM 1051 O O . GLN A 1 141 ? 9.238 4.014 5.950 1.00 92.75 141 GLN A O 1
ATOM 1056 N N . PRO A 1 142 ? 7.331 4.972 6.660 1.00 93.75 142 PRO A N 1
ATOM 1057 C CA . PRO A 1 142 ? 7.430 4.446 8.020 1.00 93.75 142 PRO A CA 1
ATOM 1058 C C . PRO A 1 142 ? 7.487 2.909 8.091 1.00 93.75 142 PRO A C 1
ATOM 1060 O O . PRO A 1 142 ? 8.141 2.377 8.990 1.00 93.75 142 PRO A O 1
ATOM 1063 N N . GLU A 1 143 ? 6.904 2.198 7.128 1.00 92.06 143 GLU A N 1
ATOM 1064 C CA . GLU A 1 143 ? 6.920 0.737 6.991 1.00 92.06 143 GLU A CA 1
ATOM 1065 C C . GLU A 1 143 ? 8.349 0.184 6.887 1.00 92.06 143 GLU A C 1
ATOM 1067 O O . GLU A 1 143 ? 8.674 -0.846 7.481 1.00 92.06 143 GLU A O 1
ATOM 1072 N N . PHE A 1 144 ? 9.246 0.906 6.211 1.00 92.12 144 PHE A N 1
ATOM 1073 C CA . PHE A 1 144 ? 10.640 0.497 6.004 1.00 92.12 144 PHE A CA 1
ATOM 1074 C C . PHE A 1 144 ? 11.516 0.610 7.257 1.00 92.12 144 PHE A C 1
ATOM 1076 O O . PHE A 1 144 ? 12.673 0.187 7.247 1.00 92.12 144 PHE A O 1
ATOM 1083 N N . ARG A 1 145 ? 10.968 1.105 8.376 1.00 91.31 145 ARG A N 1
ATOM 1084 C CA . ARG A 1 145 ? 11.603 0.976 9.699 1.00 91.31 145 ARG A CA 1
ATOM 1085 C C . ARG A 1 145 ? 11.601 -0.468 10.199 1.00 91.31 145 ARG A C 1
ATOM 1087 O O . ARG A 1 145 ? 12.391 -0.794 11.083 1.00 91.31 145 ARG A O 1
ATOM 1094 N N . ASN A 1 146 ? 10.727 -1.321 9.663 1.00 91.75 146 ASN A N 1
ATOM 1095 C CA . ASN A 1 146 ? 10.699 -2.741 9.975 1.00 91.75 146 ASN A CA 1
ATOM 1096 C C . ASN A 1 146 ? 11.797 -3.484 9.182 1.00 91.75 146 ASN A C 1
ATOM 1098 O O . ASN A 1 146 ? 11.724 -3.537 7.950 1.00 91.75 146 ASN A O 1
ATOM 1102 N N . PRO A 1 147 ? 12.780 -4.121 9.852 1.00 92.75 147 PRO A N 1
ATOM 1103 C CA . PRO A 1 147 ? 13.850 -4.847 9.171 1.00 92.75 147 PRO A CA 1
ATOM 1104 C C . PRO A 1 147 ? 13.359 -5.982 8.265 1.00 92.75 147 PRO A C 1
ATOM 1106 O O . PRO A 1 147 ? 13.993 -6.252 7.250 1.00 92.75 147 PRO A O 1
ATOM 1109 N N . ALA A 1 148 ? 12.235 -6.628 8.597 1.00 91.50 148 ALA A N 1
ATOM 1110 C CA . ALA A 1 148 ? 11.675 -7.705 7.781 1.00 91.50 148 ALA A CA 1
ATOM 1111 C C . ALA A 1 148 ? 11.146 -7.182 6.436 1.00 91.50 148 ALA A C 1
ATOM 1113 O O . ALA A 1 148 ? 11.419 -7.775 5.395 1.00 91.50 148 ALA A O 1
ATOM 1114 N N . ILE A 1 149 ? 10.471 -6.026 6.444 1.00 91.38 149 ILE A N 1
ATOM 1115 C CA . ILE A 1 149 ? 9.991 -5.366 5.220 1.00 91.38 149 ILE A CA 1
ATOM 1116 C C . ILE A 1 149 ? 11.183 -4.917 4.372 1.00 91.38 149 ILE A C 1
ATOM 1118 O O . ILE A 1 149 ? 11.217 -5.178 3.172 1.00 91.38 149 ILE A O 1
ATOM 1122 N N . MET A 1 150 ? 12.202 -4.317 4.999 1.00 92.25 150 MET A N 1
ATOM 1123 C CA . MET A 1 150 ? 13.431 -3.919 4.306 1.00 92.25 150 MET A CA 1
ATOM 1124 C C . MET A 1 150 ? 14.139 -5.112 3.653 1.00 92.25 150 MET A C 1
ATOM 1126 O O . MET A 1 150 ? 14.580 -5.025 2.509 1.00 92.25 150 MET A O 1
ATOM 1130 N N . GLN A 1 151 ? 14.233 -6.239 4.361 1.00 91.38 151 GLN A N 1
ATOM 1131 C CA . GLN A 1 151 ? 14.833 -7.458 3.832 1.00 91.38 151 GLN A CA 1
ATOM 1132 C C . GLN A 1 151 ? 14.020 -8.025 2.662 1.00 91.38 151 GLN A C 1
ATOM 1134 O O . GLN A 1 151 ? 14.606 -8.347 1.630 1.00 91.38 151 GLN A O 1
ATOM 1139 N N . SER A 1 152 ? 12.692 -8.119 2.806 1.00 90.62 152 SER A N 1
ATOM 1140 C CA . SER A 1 152 ? 11.797 -8.583 1.740 1.00 90.62 152 SER A CA 1
ATOM 1141 C C . SER A 1 152 ? 11.949 -7.726 0.485 1.00 90.62 152 SER A C 1
ATOM 1143 O O . SER A 1 152 ? 12.127 -8.249 -0.613 1.00 90.62 152 SER A O 1
ATOM 1145 N N . PHE A 1 153 ? 11.958 -6.404 0.655 1.00 90.31 153 PHE A N 1
ATOM 1146 C CA . PHE A 1 153 ? 12.156 -5.461 -0.436 1.00 90.31 153 PHE A CA 1
ATOM 1147 C C . PHE A 1 153 ? 13.538 -5.593 -1.092 1.00 90.31 153 PHE A C 1
ATOM 1149 O O . PHE A 1 153 ? 13.638 -5.616 -2.315 1.00 90.31 153 PHE A O 1
ATOM 1156 N N . SER A 1 154 ? 14.609 -5.720 -0.301 1.00 92.19 154 SER A N 1
ATOM 1157 C CA . SER A 1 154 ? 15.961 -5.930 -0.833 1.00 92.19 154 SER A CA 1
ATOM 1158 C C . SER A 1 154 ? 16.038 -7.199 -1.681 1.00 92.19 154 SER A C 1
ATOM 1160 O O . SER A 1 154 ? 16.625 -7.175 -2.757 1.00 92.19 154 SER A O 1
ATOM 1162 N N . LEU A 1 155 ? 15.407 -8.287 -1.231 1.00 91.38 155 LEU A N 1
ATOM 1163 C CA . LEU A 1 155 ? 15.390 -9.551 -1.962 1.00 91.38 155 LEU A CA 1
ATOM 1164 C C . LEU A 1 155 ? 14.612 -9.439 -3.281 1.00 91.38 155 LEU A C 1
ATOM 1166 O O . LEU A 1 155 ? 15.036 -9.988 -4.297 1.00 91.38 155 LEU A O 1
ATOM 1170 N N . ALA A 1 156 ? 13.499 -8.702 -3.276 1.00 90.00 156 ALA A N 1
ATOM 1171 C CA . ALA A 1 156 ? 12.761 -8.384 -4.493 1.00 90.00 156 ALA A CA 1
ATOM 1172 C C . ALA A 1 156 ? 13.605 -7.547 -5.469 1.00 90.00 156 ALA A C 1
ATOM 1174 O O . ALA A 1 156 ? 13.540 -7.747 -6.680 1.00 90.00 156 ALA A O 1
ATOM 1175 N N . MET A 1 157 ? 14.444 -6.643 -4.954 1.00 90.06 157 MET A N 1
ATOM 1176 C CA . MET A 1 157 ? 15.337 -5.837 -5.785 1.00 90.06 157 MET A CA 1
ATOM 1177 C C . MET A 1 157 ? 16.501 -6.624 -6.376 1.00 90.06 157 MET A C 1
ATOM 1179 O O . MET A 1 157 ? 16.854 -6.384 -7.530 1.00 90.06 157 MET A O 1
ATOM 1183 N N . ASP A 1 158 ? 17.032 -7.607 -5.650 1.00 92.31 158 ASP A N 1
ATOM 1184 C CA . ASP A 1 158 ? 18.027 -8.544 -6.183 1.00 92.31 158 ASP A CA 1
ATOM 1185 C C . ASP A 1 158 ? 17.465 -9.394 -7.339 1.00 92.31 158 ASP A C 1
ATOM 1187 O O . ASP A 1 158 ? 18.223 -9.901 -8.164 1.00 92.31 158 ASP A O 1
ATOM 1191 N N . ARG A 1 159 ? 16.134 -9.534 -7.414 1.00 91.31 159 ARG A N 1
ATOM 1192 C CA . ARG A 1 159 ? 15.393 -10.322 -8.414 1.00 91.31 159 ARG A CA 1
ATOM 1193 C C . ARG A 1 159 ? 14.457 -9.457 -9.255 1.00 91.31 159 ARG A C 1
ATOM 1195 O O . ARG A 1 159 ? 13.354 -9.873 -9.615 1.00 91.31 159 ARG A O 1
ATOM 1202 N N . LEU A 1 160 ? 14.884 -8.230 -9.551 1.00 90.56 160 LEU A N 1
ATOM 1203 C CA . LEU A 1 160 ? 14.062 -7.260 -10.271 1.00 90.56 160 LEU A CA 1
ATOM 1204 C C . LEU A 1 160 ? 13.572 -7.787 -11.626 1.00 90.56 160 LEU A C 1
ATOM 1206 O O . LEU A 1 160 ? 12.402 -7.612 -11.955 1.00 90.56 160 LEU A O 1
ATOM 1210 N N . ASP A 1 161 ? 14.443 -8.455 -12.381 1.00 88.56 161 ASP A N 1
ATOM 1211 C CA . ASP A 1 161 ? 14.111 -8.979 -13.708 1.00 88.56 161 ASP A CA 1
ATOM 1212 C C . ASP A 1 161 ? 13.035 -10.076 -13.632 1.00 88.56 161 ASP A C 1
ATOM 1214 O O . ASP A 1 161 ? 12.022 -9.995 -14.323 1.00 88.56 161 ASP A O 1
ATOM 1218 N N . GLU A 1 162 ?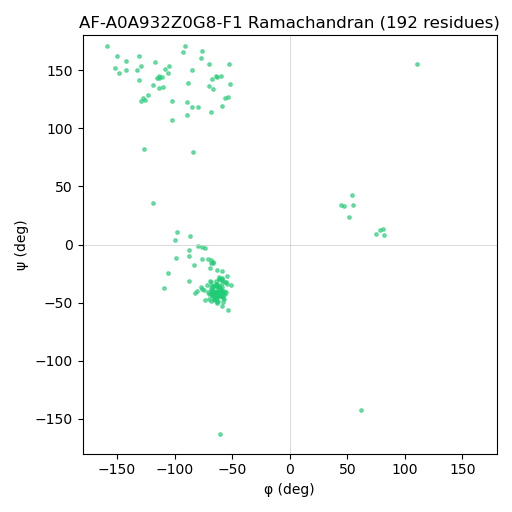 13.183 -11.033 -12.709 1.00 90.31 162 GLU A N 1
ATOM 1219 C CA . GLU A 1 162 ? 12.187 -12.091 -12.457 1.00 90.31 162 GLU A CA 1
ATOM 1220 C C . GLU A 1 162 ? 10.835 -11.508 -12.011 1.00 90.31 162 GLU A C 1
ATOM 1222 O O . GLU A 1 162 ? 9.761 -11.999 -12.377 1.00 90.31 162 GLU A O 1
ATOM 1227 N N . SER A 1 163 ? 10.887 -10.435 -11.216 1.00 90.88 163 SER A N 1
ATOM 1228 C CA . SER A 1 163 ? 9.693 -9.752 -10.721 1.00 90.88 163 SER A CA 1
ATOM 1229 C C . SER A 1 163 ? 8.935 -9.062 -11.857 1.00 90.88 163 SER A C 1
ATOM 1231 O O . SER A 1 163 ? 7.705 -9.115 -11.897 1.00 90.88 163 SER A O 1
ATOM 1233 N N . LEU A 1 164 ? 9.655 -8.454 -12.806 1.00 88.56 164 LEU A N 1
ATOM 1234 C CA . LEU A 1 164 ? 9.072 -7.831 -13.997 1.00 88.56 164 LEU A CA 1
ATOM 1235 C C . LEU A 1 164 ? 8.478 -8.861 -14.961 1.00 88.56 164 LEU A C 1
ATOM 1237 O O . LEU A 1 164 ? 7.353 -8.665 -15.411 1.00 88.56 164 LEU A O 1
ATOM 1241 N N . ASP A 1 165 ? 9.158 -9.983 -15.206 1.00 87.62 165 ASP A N 1
ATOM 1242 C CA . ASP A 1 165 ? 8.605 -11.061 -16.039 1.00 87.62 165 ASP A CA 1
ATOM 1243 C C . ASP A 1 165 ? 7.291 -11.609 -15.449 1.00 87.62 165 ASP A C 1
ATOM 1245 O O . ASP A 1 165 ? 6.321 -11.879 -16.163 1.00 87.62 165 ASP A O 1
ATOM 1249 N N . THR A 1 166 ? 7.237 -11.739 -14.118 1.00 89.12 166 THR A N 1
ATOM 1250 C CA . THR A 1 166 ? 6.023 -12.156 -13.403 1.00 89.12 166 THR A CA 1
ATOM 1251 C C . THR A 1 166 ? 4.903 -11.123 -13.560 1.00 89.12 166 THR A C 1
ATOM 1253 O O . THR A 1 166 ? 3.749 -11.493 -13.796 1.00 89.12 166 THR A O 1
ATOM 1256 N N . LEU A 1 167 ? 5.222 -9.825 -13.470 1.00 86.88 167 LEU A N 1
ATOM 1257 C CA . LEU A 1 167 ? 4.252 -8.750 -13.690 1.00 86.88 167 LEU A CA 1
ATOM 1258 C C . LEU A 1 167 ? 3.684 -8.746 -15.106 1.00 86.88 167 LEU A C 1
ATOM 1260 O O . LEU A 1 167 ? 2.470 -8.603 -15.255 1.00 86.88 167 LEU A O 1
ATOM 1264 N N . ASP A 1 168 ? 4.517 -8.936 -16.125 1.00 83.75 168 ASP A N 1
ATOM 1265 C CA . ASP A 1 168 ? 4.070 -8.969 -17.519 1.00 83.75 168 ASP A CA 1
ATOM 1266 C C . ASP A 1 168 ? 3.019 -10.069 -17.739 1.00 83.75 168 ASP A C 1
ATOM 1268 O O . ASP A 1 168 ? 1.972 -9.828 -18.351 1.00 83.75 168 ASP A O 1
ATOM 1272 N N . GLY A 1 169 ? 3.234 -11.252 -17.149 1.00 83.00 169 GLY A N 1
ATOM 1273 C CA . GLY A 1 169 ? 2.255 -12.342 -17.160 1.00 83.00 169 GLY A CA 1
ATOM 1274 C C . GLY A 1 169 ? 0.952 -12.013 -16.417 1.00 83.00 169 GLY A C 1
ATOM 1275 O O . GLY A 1 169 ? -0.125 -12.477 -16.800 1.00 83.00 169 GLY A O 1
ATOM 1276 N N . LEU A 1 170 ? 1.022 -11.187 -15.370 1.00 83.62 170 LEU A N 1
ATOM 1277 C CA . LEU A 1 170 ? -0.139 -10.757 -14.590 1.00 83.62 170 LEU A CA 1
ATOM 1278 C C . LEU A 1 170 ? -0.963 -9.672 -15.303 1.00 83.62 170 LEU A C 1
ATOM 1280 O O . LEU A 1 170 ? -2.191 -9.671 -15.194 1.00 83.62 170 LEU A O 1
ATOM 1284 N N . LEU A 1 171 ? -0.325 -8.745 -16.020 1.00 80.06 171 LEU A N 1
ATOM 1285 C CA . LEU A 1 171 ? -0.979 -7.568 -16.601 1.00 80.06 171 LEU A CA 1
ATOM 1286 C C . LEU A 1 171 ? -1.954 -7.890 -17.736 1.00 80.06 171 LEU A C 1
ATOM 1288 O O . LEU A 1 171 ? -2.985 -7.219 -17.856 1.00 80.06 171 LEU A O 1
ATOM 1292 N N . ASN A 1 172 ? -1.650 -8.891 -18.570 1.00 72.69 172 ASN A N 1
ATOM 1293 C CA . ASN A 1 172 ? -2.451 -9.257 -19.750 1.00 72.69 172 ASN A CA 1
ATOM 1294 C C . ASN A 1 172 ? -2.905 -8.034 -20.591 1.00 72.69 172 ASN A C 1
ATOM 1296 O O . ASN A 1 172 ? -4.007 -8.016 -21.139 1.00 72.69 172 ASN A O 1
ATOM 1300 N N . GLY A 1 173 ? -2.071 -6.988 -20.670 1.00 71.31 173 GLY A N 1
ATOM 1301 C CA . GLY A 1 173 ? -2.325 -5.769 -21.450 1.00 71.31 173 GLY A CA 1
ATOM 1302 C C . GLY A 1 173 ? -3.234 -4.714 -20.800 1.00 71.31 173 GLY A C 1
ATOM 1303 O O . GLY A 1 173 ? -3.680 -3.801 -21.494 1.00 71.31 173 GLY A O 1
ATOM 1304 N N . SER A 1 174 ? -3.533 -4.808 -19.501 1.00 73.56 174 SER A N 1
ATOM 1305 C CA . SER A 1 174 ? -4.348 -3.814 -18.786 1.00 73.56 174 SER A CA 1
ATOM 1306 C C . SER A 1 174 ? -3.689 -3.362 -17.489 1.00 73.56 174 SER A C 1
ATOM 1308 O O . SER A 1 174 ? -3.121 -4.179 -16.774 1.00 73.56 174 SER A O 1
ATOM 1310 N N . ALA A 1 175 ? -3.806 -2.073 -17.161 1.00 82.75 175 ALA A N 1
ATOM 1311 C CA . ALA A 1 175 ? -3.285 -1.539 -15.908 1.00 82.75 175 ALA A CA 1
ATOM 1312 C C . ALA A 1 175 ? -4.045 -2.102 -14.700 1.00 82.75 175 ALA A C 1
ATOM 1314 O O . ALA A 1 175 ? -5.280 -2.093 -14.678 1.00 82.75 175 ALA A O 1
ATOM 1315 N N . ARG A 1 176 ? -3.320 -2.544 -13.668 1.00 84.88 176 ARG A N 1
ATOM 1316 C CA . ARG A 1 176 ? -3.907 -3.140 -12.457 1.00 84.88 176 ARG A CA 1
ATOM 1317 C C . ARG A 1 176 ? -3.145 -2.727 -11.205 1.00 84.88 176 ARG A C 1
ATOM 1319 O O . ARG A 1 176 ? -1.972 -2.369 -11.262 1.00 84.88 176 ARG A O 1
ATOM 1326 N N . VAL A 1 177 ? -3.829 -2.819 -10.067 1.00 89.38 177 VAL A N 1
ATOM 1327 C CA . VAL A 1 177 ? -3.199 -2.730 -8.746 1.00 89.38 177 VAL A CA 1
ATOM 1328 C C . VAL A 1 177 ? -3.087 -4.141 -8.187 1.00 89.38 177 VAL A C 1
ATOM 1330 O O . VAL A 1 177 ? -4.090 -4.852 -8.114 1.00 89.38 177 VAL A O 1
ATOM 1333 N N . ILE A 1 178 ? -1.871 -4.544 -7.842 1.00 90.38 178 ILE A N 1
ATOM 1334 C CA . ILE A 1 178 ? -1.529 -5.868 -7.321 1.00 90.38 178 ILE A CA 1
ATOM 1335 C C . ILE A 1 178 ? -1.157 -5.698 -5.848 1.00 90.38 178 ILE A C 1
ATOM 1337 O O . ILE A 1 178 ? -0.447 -4.753 -5.501 1.00 90.38 178 ILE A O 1
ATOM 1341 N N . PHE A 1 179 ? -1.660 -6.581 -4.989 1.00 89.81 179 PHE A N 1
ATOM 1342 C CA . PHE A 1 179 ? -1.500 -6.505 -3.538 1.00 89.81 179 PHE A CA 1
ATOM 1343 C C . PHE A 1 179 ? -0.987 -7.825 -2.983 1.00 89.81 179 PHE A C 1
ATOM 1345 O O . PHE A 1 179 ? -1.311 -8.880 -3.530 1.00 89.81 179 PHE A O 1
ATOM 1352 N N . GLY A 1 180 ? -0.294 -7.750 -1.848 1.00 86.12 180 GLY A N 1
ATOM 1353 C CA . GLY A 1 180 ? -0.094 -8.910 -0.990 1.00 86.12 180 GLY A CA 1
ATOM 1354 C C . GLY A 1 180 ? 0.676 -10.024 -1.684 1.00 86.12 180 GLY A C 1
ATOM 1355 O O . GLY A 1 180 ? 1.586 -9.768 -2.467 1.00 86.12 180 GLY A O 1
ATOM 1356 N N . GLU A 1 181 ? 0.287 -11.266 -1.416 1.00 86.31 181 GLU A N 1
ATOM 1357 C CA . GLU A 1 181 ? 0.962 -12.471 -1.920 1.00 86.31 181 GLU A CA 1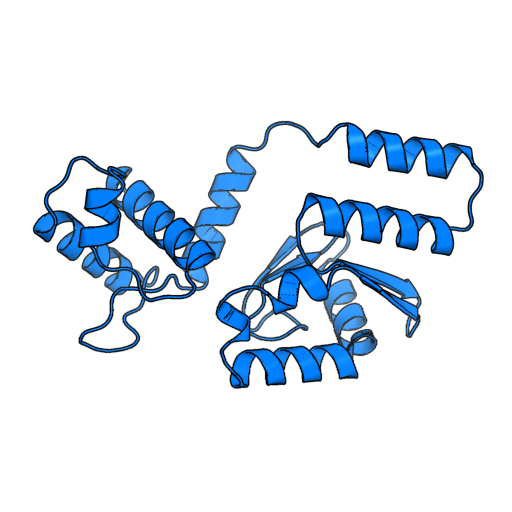
ATOM 1358 C C . GLU A 1 181 ? 1.022 -12.559 -3.457 1.00 86.31 181 GLU A C 1
ATOM 1360 O O . GLU A 1 181 ? 1.889 -13.235 -4.004 1.00 86.31 181 GLU A O 1
ATOM 1365 N N . GLU A 1 182 ? 0.127 -11.866 -4.170 1.00 87.88 182 GLU A N 1
ATOM 1366 C CA . GLU A 1 182 ? 0.156 -11.792 -5.637 1.00 87.88 182 GLU A CA 1
ATOM 1367 C C . GLU A 1 182 ? 1.251 -10.849 -6.163 1.00 87.88 182 GLU A C 1
ATOM 1369 O O . GLU A 1 182 ? 1.518 -10.821 -7.366 1.00 87.88 182 GLU A O 1
ATOM 1374 N N . ASN A 1 183 ? 1.851 -10.031 -5.295 1.00 90.94 183 ASN A N 1
ATOM 1375 C CA . ASN A 1 183 ? 2.825 -9.029 -5.685 1.00 90.94 183 ASN A CA 1
ATOM 1376 C C . ASN A 1 183 ? 4.235 -9.635 -5.789 1.00 90.94 183 ASN A C 1
ATOM 1378 O O . ASN A 1 183 ? 4.803 -10.049 -4.776 1.00 90.94 183 ASN A O 1
ATOM 1382 N N . PRO A 1 184 ? 4.862 -9.622 -6.980 1.00 89.62 184 PRO A N 1
ATOM 1383 C CA . PRO A 1 184 ? 6.210 -10.159 -7.147 1.00 89.62 184 PRO A CA 1
ATOM 1384 C C . PRO A 1 184 ? 7.284 -9.361 -6.397 1.00 89.62 184 PRO A C 1
ATOM 1386 O O . PRO A 1 184 ? 8.377 -9.872 -6.179 1.00 89.62 184 PRO A O 1
ATOM 1389 N N . PHE A 1 185 ? 6.977 -8.141 -5.946 1.00 89.62 185 PHE A N 1
ATOM 1390 C CA . PHE A 1 185 ? 7.872 -7.349 -5.102 1.00 89.62 185 PHE A CA 1
ATOM 1391 C C . PHE A 1 185 ? 7.743 -7.639 -3.597 1.00 89.62 185 PHE A C 1
ATOM 1393 O O . PHE A 1 185 ? 8.361 -6.952 -2.781 1.00 89.62 185 PHE A O 1
ATOM 1400 N N . GLY A 1 186 ? 6.966 -8.659 -3.229 1.00 87.12 186 GLY A N 1
ATOM 1401 C CA . GLY A 1 186 ? 6.762 -9.107 -1.856 1.00 87.12 186 GLY A CA 1
ATOM 1402 C C . GLY A 1 186 ? 5.352 -8.833 -1.339 1.00 87.12 186 GLY A C 1
ATOM 1403 O O . GLY A 1 186 ? 4.675 -7.897 -1.762 1.00 87.12 186 GLY A O 1
ATOM 1404 N N . ASP A 1 187 ? 4.945 -9.633 -0.359 1.00 87.69 187 ASP A N 1
ATOM 1405 C CA . ASP A 1 187 ? 3.619 -9.615 0.271 1.00 87.69 187 ASP A CA 1
ATOM 1406 C C . ASP A 1 187 ? 3.318 -8.348 1.089 1.00 87.69 187 ASP A C 1
ATOM 1408 O O . ASP A 1 187 ? 2.166 -8.028 1.377 1.00 87.69 187 ASP A O 1
ATOM 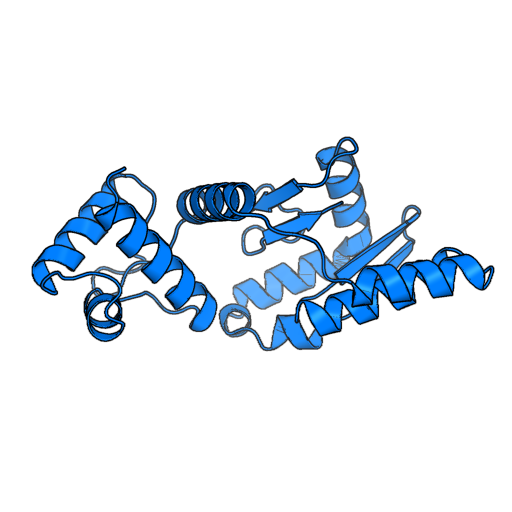1412 N N . HIS A 1 188 ? 4.351 -7.580 1.422 1.00 85.94 188 HIS A N 1
ATOM 1413 C CA . HIS A 1 188 ? 4.231 -6.283 2.081 1.00 85.94 188 HIS A CA 1
ATOM 1414 C C . HIS A 1 188 ? 4.064 -5.102 1.113 1.00 85.94 188 HIS A C 1
ATOM 1416 O O . HIS A 1 188 ? 3.884 -3.971 1.567 1.00 85.94 188 HIS A O 1
ATOM 1422 N N . ALA A 1 189 ? 4.130 -5.330 -0.202 1.00 86.19 189 ALA A N 1
ATOM 1423 C CA . ALA A 1 189 ? 4.065 -4.276 -1.206 1.00 86.19 189 ALA A CA 1
ATOM 1424 C C . ALA A 1 189 ? 2.710 -4.234 -1.930 1.00 86.19 189 ALA A C 1
ATOM 1426 O O . ALA A 1 189 ? 2.031 -5.243 -2.137 1.00 86.19 189 ALA A O 1
ATOM 1427 N N . ALA A 1 190 ? 2.356 -3.047 -2.418 1.00 90.75 190 ALA A N 1
ATOM 1428 C CA . ALA A 1 190 ? 1.329 -2.868 -3.436 1.00 90.75 190 ALA A CA 1
ATOM 1429 C C . ALA A 1 190 ? 1.959 -2.235 -4.680 1.00 90.75 190 ALA A C 1
ATOM 1431 O O . ALA A 1 190 ? 2.750 -1.298 -4.574 1.00 90.75 190 ALA A O 1
ATOM 1432 N N . THR A 1 191 ? 1.596 -2.733 -5.860 1.00 91.50 191 THR A N 1
ATOM 1433 C CA . THR A 1 191 ? 2.187 -2.295 -7.128 1.00 91.50 191 THR A CA 1
ATOM 1434 C C . THR A 1 191 ? 1.101 -1.884 -8.103 1.00 91.50 191 THR A C 1
ATOM 1436 O O . THR A 1 191 ? 0.188 -2.653 -8.403 1.00 91.50 191 THR A O 1
ATOM 1439 N N . VAL A 1 192 ? 1.214 -0.661 -8.621 1.00 90.69 192 VAL A N 1
ATOM 1440 C CA . VAL A 1 192 ? 0.452 -0.212 -9.788 1.00 90.69 192 VAL A CA 1
ATOM 1441 C C . VAL A 1 192 ? 1.281 -0.552 -11.017 1.00 90.69 192 VAL A C 1
ATOM 1443 O O . VAL A 1 192 ? 2.338 0.036 -11.225 1.00 90.69 192 VAL A O 1
ATOM 1446 N N . ALA A 1 193 ? 0.810 -1.508 -11.806 1.00 88.81 193 ALA A N 1
ATOM 1447 C CA . ALA A 1 193 ? 1.502 -1.988 -12.993 1.00 88.81 193 ALA A CA 1
ATOM 1448 C C . ALA A 1 193 ? 0.672 -1.652 -14.246 1.00 88.81 193 ALA A C 1
ATOM 1450 O O . ALA A 1 193 ? -0.564 -1.654 -14.185 1.00 88.81 193 ALA A O 1
ATOM 1451 N N . THR A 1 194 ? 1.341 -1.309 -15.353 1.00 84.75 194 THR A N 1
ATOM 1452 C CA . THR A 1 194 ? 0.725 -0.817 -16.601 1.00 84.75 194 THR A CA 1
ATOM 1453 C C . THR A 1 194 ? 1.410 -1.371 -17.828 1.00 84.75 194 THR A C 1
ATOM 1455 O O . THR A 1 194 ? 2.660 -1.367 -17.797 1.00 84.75 194 THR A O 1
#

Nearest PDB structures (foldseek):
  1stz-assembly1_C  TM=6.814E-01  e=6.585E-06  Thermotoga maritima
  1stz-assembly1_A  TM=7.191E-01  e=1.130E-05  Thermotoga maritima
  2xro-assembly1_E  TM=5.115E-01  e=3.730E-02  Pseudomonas putida
  6jyi-assembly1_B  TM=5.494E-01  e=6.262E-01  Bacillus cereus ATCC 14579
  2g9w-assembly1_B  TM=4.810E-01  e=4.114E-01  Mycobacterium tuberculosis H37Rv

Radius of gyration: 19.25 Å; Cα contacts (8 Å, |Δi|>4): 236; chains: 1; bounding box: 41×30×55 Å

Solvent-accessible surface area (backbone atoms only — not comparable to full-atom values): 10993 Å² total; per-residue (Å²): 133,57,72,64,59,49,42,52,50,52,51,44,42,58,48,28,76,72,56,63,47,58,41,44,41,60,58,49,41,76,70,59,67,51,100,59,54,51,68,53,45,42,53,50,52,50,54,36,29,80,70,54,31,29,44,64,92,42,98,88,53,26,39,37,68,32,72,62,36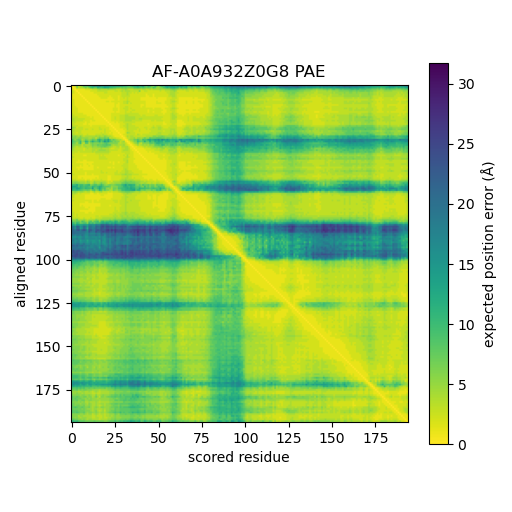,53,55,53,49,50,57,52,53,64,75,65,68,71,85,80,66,63,64,64,56,50,52,52,51,54,45,65,73,61,75,54,55,70,67,59,48,50,54,51,52,35,50,53,47,12,69,72,68,52,29,59,30,78,45,78,80,50,94,82,37,71,48,79,38,34,54,75,44,44,64,69,38,62,59,47,75,38,66,66,54,41,50,45,43,51,54,27,60,78,38,44,54,64,29,48,58,51,46,58,70,67,39,77,92,44,71,46,79,37,52,30,85,77,22,63,58,30,55,91,35,73,46,82,48,117

Foldseek 3Di:
DDPLLLLLLVLLAVVCQQAVFADQLVNCVVVCSDPDDSVVSVVSQVVCVVVVQWDDPDPPGHIHGDPVSVVVVVVVVVVVDDDDDPVLVVLLVVCVVVPDDPVVSVQVSQAVCCVVVLAKGKDDPDQVRIDIDNVVSVCPRNVVVDVVLVVLQVVLVVVVRVQVVLVVVVQVPHWDWDAAPSRSSHRHDIDTDD

Sequence (194 aa):
MDARKTAILFSVIEEYIRSAEPVASQVIVIRRAVDASPATVRSEMAALEEAGYLAQPHTSAGRVPTEAAYRLYVAYLQGQRAAVMADVVAAARRAIAAELEVRVMGKVLARLLAATAEQAIVVGFAHGDAYATGLSYLLVQPEFRNPAIMQSFSLAMDRLDESLDTLDGLLNGSARVIFGEENPFGDHAATVAT